Protein AF-A0A6A6NG63-F1 (afdb_monomer_lite)

Structure (mmCIF, N/CA/C/O backbone):
data_AF-A0A6A6NG63-F1
#
_entry.id   AF-A0A6A6NG63-F1
#
loop_
_atom_site.group_PDB
_atom_site.id
_atom_site.type_symbol
_atom_site.label_atom_id
_atom_site.label_alt_id
_atom_site.label_comp_id
_atom_site.label_asym_id
_atom_site.label_entity_id
_atom_site.label_seq_id
_atom_site.pdbx_PDB_ins_code
_atom_site.Cartn_x
_atom_site.Cartn_y
_atom_site.Cartn_z
_atom_site.occupancy
_atom_site.B_iso_or_equiv
_atom_site.auth_seq_id
_atom_site.auth_comp_id
_atom_site.auth_asym_id
_atom_site.auth_atom_id
_atom_site.pdbx_PDB_model_num
ATOM 1 N N . MET A 1 1 ? -22.224 81.911 9.149 1.00 37.66 1 MET A N 1
ATOM 2 C CA . MET A 1 1 ? -23.337 81.244 9.864 1.00 37.66 1 MET A CA 1
ATOM 3 C C . MET A 1 1 ? -22.707 80.217 10.793 1.00 37.66 1 MET A C 1
ATOM 5 O O . MET A 1 1 ? -22.269 79.194 10.303 1.00 37.66 1 MET A O 1
ATOM 9 N N . GLY A 1 2 ? -22.300 80.593 12.007 1.00 35.09 2 GLY A N 1
ATOM 10 C CA . GLY A 1 2 ? -23.132 80.570 13.225 1.00 35.09 2 GLY A CA 1
ATOM 11 C C . GLY A 1 2 ? -22.663 79.402 14.116 1.00 35.09 2 GLY A C 1
ATOM 12 O O . GLY A 1 2 ? -23.025 78.270 13.847 1.00 35.09 2 GLY A O 1
ATOM 13 N N . THR A 1 3 ? -21.602 79.577 14.909 1.00 36.66 3 THR A N 1
ATOM 14 C CA . THR A 1 3 ? -21.625 79.747 16.384 1.00 36.66 3 THR A CA 1
ATOM 15 C C . THR A 1 3 ? -22.200 78.552 17.157 1.00 36.66 3 THR A C 1
ATOM 17 O O . THR A 1 3 ? -23.414 78.412 17.197 1.00 36.66 3 THR A O 1
ATOM 20 N N . LEU A 1 4 ? -21.350 77.782 17.860 1.00 37.78 4 LEU A N 1
ATOM 21 C CA . LEU A 1 4 ? -21.615 77.313 19.236 1.00 37.78 4 LEU A CA 1
ATOM 22 C C . LEU A 1 4 ? -20.394 76.600 19.852 1.00 37.78 4 LEU A C 1
ATOM 24 O O . LEU A 1 4 ? -20.150 75.415 19.650 1.00 37.78 4 LEU A O 1
ATOM 28 N N . LEU A 1 5 ? -19.640 77.369 20.640 1.00 42.09 5 LEU A N 1
ATOM 29 C CA . LEU A 1 5 ? -18.792 76.876 21.722 1.00 42.09 5 LEU A CA 1
ATOM 30 C C . LEU A 1 5 ? -19.705 76.356 22.840 1.00 42.09 5 LEU A C 1
ATOM 32 O O . LEU A 1 5 ? -20.414 77.145 23.462 1.00 42.09 5 LEU A O 1
ATOM 36 N N . ALA A 1 6 ? -19.665 75.054 23.120 1.00 43.81 6 ALA A N 1
ATOM 37 C CA . ALA A 1 6 ? -20.302 74.462 24.291 1.00 43.81 6 ALA A CA 1
ATOM 38 C C . ALA A 1 6 ? -19.295 73.583 25.049 1.00 43.81 6 ALA A C 1
ATOM 40 O O . ALA A 1 6 ? -19.004 72.456 24.670 1.00 43.81 6 ALA A O 1
ATOM 41 N N . SER A 1 7 ? -18.743 74.176 26.111 1.00 38.84 7 SER A N 1
ATOM 42 C CA . SER A 1 7 ? -18.454 73.573 27.419 1.00 38.84 7 SER A CA 1
ATOM 43 C C . SER A 1 7 ? -18.057 72.083 27.448 1.00 38.84 7 SER A C 1
ATOM 45 O O . SER A 1 7 ? -18.899 71.198 27.592 1.00 38.84 7 SER A O 1
ATOM 47 N N . LEU A 1 8 ? -16.749 71.805 27.436 1.00 40.34 8 LEU A N 1
ATOM 48 C CA . LEU A 1 8 ? -16.202 70.531 27.915 1.00 40.34 8 LEU A CA 1
ATOM 49 C C . LEU A 1 8 ? -16.345 70.470 29.445 1.00 40.34 8 LEU A C 1
ATOM 51 O O . LEU A 1 8 ? -15.489 70.941 30.193 1.00 40.34 8 LEU A O 1
ATOM 55 N N . LYS A 1 9 ? -17.458 69.900 29.911 1.00 41.28 9 LYS A N 1
ATOM 56 C CA . LYS A 1 9 ? -17.646 69.471 31.299 1.00 41.28 9 LYS A CA 1
ATOM 57 C C . LYS A 1 9 ? -16.881 68.156 31.492 1.00 41.28 9 LYS A C 1
ATOM 59 O O . LYS A 1 9 ? -17.208 67.160 30.855 1.00 41.28 9 LYS A O 1
ATOM 64 N N . ALA A 1 10 ? -15.867 68.147 32.355 1.00 47.62 10 ALA A N 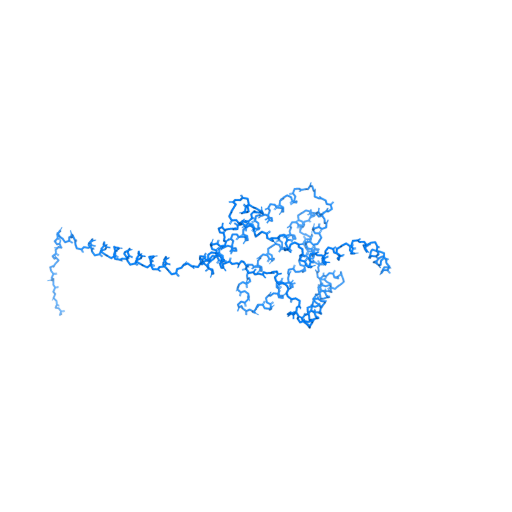1
ATOM 65 C CA . ALA A 1 10 ? -15.180 66.917 32.750 1.00 47.62 10 ALA A CA 1
ATOM 66 C C . ALA A 1 10 ? -16.180 65.907 33.362 1.00 47.62 10 ALA A C 1
ATOM 68 O O . ALA A 1 10 ? -17.038 66.323 34.151 1.00 47.62 10 ALA A O 1
ATOM 69 N N . PRO A 1 11 ? -16.103 64.603 33.029 1.00 43.81 11 PRO A N 1
ATOM 70 C CA . PRO A 1 11 ? -16.964 63.599 33.636 1.00 43.81 11 PRO A CA 1
ATOM 71 C C . PRO A 1 11 ? -16.573 63.339 35.100 1.00 43.81 11 PRO A C 1
ATOM 73 O O . PRO A 1 11 ? -15.405 63.325 35.480 1.00 43.81 11 PRO A O 1
ATOM 76 N N . ASN A 1 12 ? -17.609 63.166 35.916 1.00 44.34 12 ASN A N 1
ATOM 77 C CA . ASN A 1 12 ? -17.603 62.975 37.364 1.00 44.34 12 ASN A CA 1
ATOM 78 C C . ASN A 1 12 ? -16.875 61.665 37.772 1.00 44.34 12 ASN A C 1
ATOM 80 O O . ASN A 1 12 ? -17.230 60.613 37.237 1.00 44.34 12 ASN A O 1
ATOM 84 N N . PRO A 1 13 ? -15.919 61.663 38.725 1.00 45.12 13 PRO A N 1
ATOM 85 C CA . PRO A 1 13 ? -15.110 60.481 39.064 1.00 45.12 13 PRO A CA 1
ATOM 86 C C . PRO A 1 13 ? -15.827 59.373 39.872 1.00 45.12 13 PRO A C 1
ATOM 88 O O . PRO A 1 13 ? -15.163 58.492 40.407 1.00 45.12 13 PRO A O 1
ATOM 91 N N . TYR A 1 14 ? -17.164 59.356 39.936 1.00 47.69 14 TYR A N 1
ATOM 92 C CA . TYR A 1 14 ? -17.935 58.367 40.714 1.00 47.69 14 TYR A CA 1
ATOM 93 C C . TYR A 1 14 ? -18.846 57.445 39.875 1.00 47.69 14 TYR A C 1
ATOM 95 O O . TYR A 1 14 ? -19.722 56.779 40.419 1.00 47.69 14 TYR A O 1
ATOM 103 N N . ALA A 1 15 ? -18.648 57.354 38.556 1.00 45.09 15 ALA A N 1
ATOM 104 C CA . ALA A 1 15 ? -19.447 56.498 37.663 1.00 45.09 15 ALA A CA 1
ATOM 105 C C . ALA A 1 15 ? -18.865 55.077 37.461 1.00 45.09 15 ALA A C 1
ATOM 107 O O . ALA A 1 15 ? -18.815 54.573 36.342 1.00 45.09 15 ALA A O 1
ATOM 108 N N . LEU A 1 16 ? -18.421 54.423 38.536 1.00 51.09 16 LEU A N 1
ATOM 109 C CA . LEU A 1 16 ? -17.922 53.039 38.523 1.00 51.09 16 LEU A CA 1
ATOM 110 C C . LEU A 1 16 ? -18.580 52.245 39.662 1.00 51.09 16 LEU A C 1
ATOM 112 O O . LEU A 1 16 ? -18.018 52.142 40.749 1.00 51.09 16 LEU A O 1
ATOM 116 N N . PRO A 1 17 ? -19.819 51.758 39.451 1.00 44.91 17 PRO A N 1
ATOM 117 C CA . PRO A 1 17 ? -20.077 50.351 39.785 1.00 44.91 17 PRO A CA 1
ATOM 118 C C . PRO A 1 17 ? -21.058 49.602 38.853 1.00 44.91 17 PRO A C 1
ATOM 120 O O . PRO A 1 17 ? -21.373 48.449 39.123 1.00 44.91 17 PRO A O 1
ATOM 123 N N . HIS A 1 18 ? -21.535 50.180 37.744 1.00 42.66 18 HIS A N 1
ATOM 124 C CA . HIS A 1 18 ? -22.598 49.545 36.934 1.00 42.66 18 HIS A CA 1
ATOM 125 C C . HIS A 1 18 ? -22.137 48.653 35.765 1.00 42.66 18 HIS A C 1
ATOM 127 O O . HIS A 1 18 ? -22.966 47.975 35.167 1.00 42.66 18 HIS A O 1
ATOM 133 N N . LEU A 1 19 ? -20.838 48.601 35.451 1.00 41.72 19 LEU A N 1
ATOM 134 C CA . LEU A 1 19 ? -20.300 47.802 34.331 1.00 41.72 19 LEU A CA 1
ATOM 135 C C . LEU A 1 19 ? -19.719 46.436 34.740 1.00 41.72 19 LEU A C 1
ATOM 137 O O . LEU A 1 19 ? -19.439 45.616 33.874 1.00 41.72 19 LEU A O 1
ATOM 141 N N . LEU A 1 20 ? -19.563 46.174 36.042 1.00 41.94 20 LEU A N 1
ATOM 142 C CA . LEU A 1 20 ? -19.087 44.884 36.566 1.00 41.94 20 LEU A CA 1
ATOM 143 C C . LEU A 1 20 ? -20.237 43.911 36.880 1.00 41.94 20 LEU A C 1
ATOM 145 O O . LEU A 1 20 ? -20.050 42.705 36.765 1.00 41.94 20 LEU A O 1
ATOM 149 N N . GLY A 1 21 ? -21.430 44.422 37.210 1.00 42.44 21 GLY A N 1
ATOM 150 C CA . GLY A 1 21 ? -22.609 43.593 37.497 1.00 42.44 21 GLY A CA 1
ATOM 151 C C . GLY A 1 21 ? -23.179 42.896 36.258 1.00 42.44 21 GLY A C 1
ATOM 152 O O . GLY A 1 21 ? -23.400 41.693 36.282 1.00 42.44 21 GLY A O 1
ATOM 153 N N . SER A 1 22 ? -23.313 43.606 35.132 1.00 45.62 22 SER A N 1
ATOM 154 C CA . SER A 1 22 ? -23.875 43.027 33.899 1.00 45.62 22 SER A CA 1
ATOM 155 C C . SER A 1 22 ? -22.970 41.979 33.245 1.00 45.62 22 SER A C 1
ATOM 157 O O . SER A 1 22 ? -23.463 41.073 32.573 1.00 45.62 22 SER A O 1
ATOM 159 N N . PHE A 1 23 ? -21.653 42.072 33.451 1.00 43.69 23 PHE A N 1
ATOM 160 C CA . PHE A 1 23 ? -20.698 41.090 32.940 1.00 43.69 23 PHE A CA 1
ATOM 161 C C . PHE A 1 23 ? -20.695 39.815 33.792 1.00 43.69 23 PHE A C 1
ATOM 163 O O . PHE A 1 23 ? -20.646 38.717 33.245 1.00 43.69 23 PHE A O 1
ATOM 170 N N . LEU A 1 24 ? -20.814 39.949 35.118 1.00 43.66 24 LEU A N 1
ATOM 171 C CA . LEU A 1 24 ? -20.921 38.807 36.028 1.00 43.66 24 LEU A CA 1
ATOM 172 C C . LEU A 1 24 ? -22.266 38.085 35.878 1.00 43.66 24 LEU A C 1
ATOM 174 O O . LEU A 1 24 ? -22.270 36.860 35.817 1.00 43.66 24 LEU A O 1
ATOM 178 N N . ASP A 1 25 ? -23.372 38.809 35.697 1.00 45.25 25 ASP A N 1
ATOM 179 C CA . ASP A 1 25 ? -24.684 38.194 35.451 1.00 45.25 25 ASP A CA 1
ATOM 180 C C . ASP A 1 25 ? -24.729 37.458 34.101 1.00 45.25 25 ASP A C 1
ATOM 182 O O . ASP A 1 25 ? -25.271 36.360 34.016 1.00 45.25 25 ASP A O 1
ATOM 186 N N . SER A 1 26 ? -24.090 37.996 33.055 1.00 47.12 26 SER A N 1
ATOM 187 C CA . SER A 1 26 ? -24.016 37.325 31.745 1.00 47.12 26 SER A CA 1
ATOM 188 C C . SER A 1 26 ? -23.160 36.054 31.783 1.00 47.12 26 SER A C 1
ATOM 190 O O . SER A 1 26 ? -23.484 35.070 31.123 1.00 47.12 26 SER A O 1
ATOM 192 N N . VAL A 1 27 ? -22.074 36.054 32.565 1.00 49.94 27 VAL A N 1
ATOM 193 C CA . VAL A 1 27 ? -21.208 34.877 32.743 1.00 49.94 27 VAL A CA 1
ATOM 194 C C . VAL A 1 27 ? -21.903 33.809 33.592 1.00 49.94 27 VAL A C 1
ATOM 196 O O . VAL A 1 27 ? -21.870 32.641 33.221 1.00 49.94 27 VAL A O 1
ATOM 199 N N . ILE A 1 28 ? -22.592 34.198 34.671 1.00 47.53 28 ILE A N 1
ATOM 200 C CA . ILE A 1 28 ? -23.318 33.269 35.552 1.00 47.53 28 ILE A CA 1
ATOM 201 C C . ILE A 1 28 ? -24.532 32.653 34.839 1.00 47.53 28 ILE A C 1
ATOM 203 O O . ILE A 1 28 ? -24.778 31.459 34.993 1.00 47.53 28 ILE A O 1
ATOM 207 N N . VAL A 1 29 ? -25.266 33.425 34.026 1.00 49.16 29 VAL A N 1
ATOM 208 C CA . VAL A 1 29 ? -26.386 32.901 33.221 1.00 49.16 29 VAL A CA 1
ATOM 209 C C . VAL A 1 29 ? -25.885 31.939 32.139 1.00 49.16 29 VAL A C 1
ATOM 211 O O . VAL A 1 29 ? -26.456 30.861 31.995 1.00 49.16 29 VAL A O 1
ATOM 214 N N . CYS A 1 30 ? -24.772 32.251 31.461 1.00 46.62 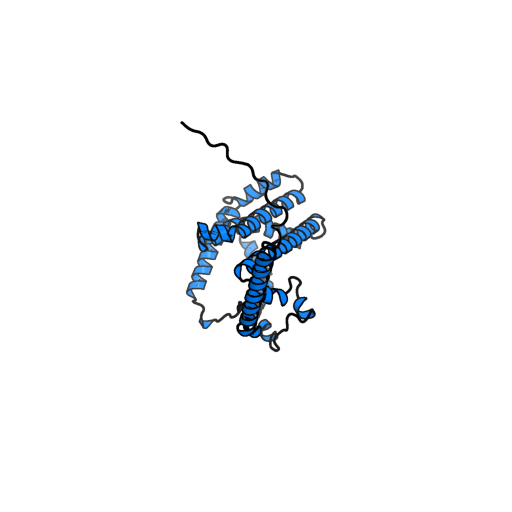30 CYS A N 1
ATOM 215 C CA . CYS A 1 30 ? -24.130 31.318 30.524 1.00 46.62 30 CYS A CA 1
ATOM 216 C C . CYS A 1 30 ? -23.689 30.008 31.199 1.00 46.62 30 CYS A C 1
ATOM 218 O O . CYS A 1 30 ? -23.889 28.939 30.626 1.00 46.62 30 CYS A O 1
ATOM 220 N N . ASP A 1 31 ? -23.108 30.065 32.402 1.00 43.16 31 ASP A N 1
ATOM 221 C CA . ASP A 1 31 ? -22.667 28.865 33.131 1.00 43.16 31 ASP A CA 1
ATOM 222 C C . ASP A 1 31 ? -23.849 28.021 33.639 1.00 43.16 31 ASP A C 1
ATOM 224 O O . ASP A 1 31 ? -23.803 26.790 33.593 1.00 43.16 31 ASP A O 1
ATOM 228 N N . LEU A 1 32 ? -24.940 28.658 34.078 1.00 49.50 32 LEU A N 1
ATOM 229 C CA . LEU A 1 32 ? -26.156 27.963 34.511 1.00 49.50 32 LEU A CA 1
ATOM 230 C C . LEU A 1 32 ? -26.874 27.280 33.340 1.00 49.50 32 LEU A C 1
ATOM 232 O O . LEU A 1 32 ? -27.267 26.119 33.471 1.00 49.50 32 LEU A O 1
ATOM 236 N N . GLU A 1 33 ? -26.981 27.944 32.188 1.00 51.03 33 GLU A N 1
ATOM 237 C CA . GLU A 1 33 ? -27.592 27.385 30.975 1.00 51.03 33 GLU A CA 1
ATOM 238 C C . GLU A 1 33 ? -26.725 26.257 30.381 1.00 51.03 33 GLU A C 1
ATOM 240 O O . GLU A 1 33 ? -27.244 25.204 30.008 1.00 51.03 33 GLU A O 1
ATOM 245 N N . MET A 1 34 ? -25.392 26.391 30.433 1.00 47.00 34 MET A N 1
ATOM 246 C CA . MET A 1 34 ? -24.440 25.322 30.098 1.00 47.00 34 MET A CA 1
ATOM 247 C C . MET A 1 34 ? -24.550 24.126 31.060 1.00 47.00 34 MET A C 1
ATOM 249 O O . MET A 1 34 ? -24.463 22.980 30.621 1.00 47.00 34 MET A O 1
ATOM 253 N N . SER A 1 35 ? -24.769 24.357 32.361 1.00 47.25 35 SER A N 1
ATOM 254 C CA . SER A 1 35 ? -24.946 23.281 33.349 1.00 47.25 35 SER A CA 1
ATOM 255 C C . SER A 1 35 ? -26.266 22.519 33.169 1.00 47.25 35 SER A C 1
ATOM 257 O O . SER A 1 35 ? -26.279 21.293 33.278 1.00 47.25 35 SER A O 1
ATOM 259 N N . SER A 1 36 ? -27.348 23.220 32.807 1.00 47.12 36 SER A N 1
ATOM 260 C CA . SER A 1 36 ? -28.653 22.622 32.496 1.00 47.12 36 SER A CA 1
ATOM 261 C C . SER A 1 36 ? -28.588 21.793 31.214 1.00 47.12 36 SER A C 1
ATOM 263 O O . SER A 1 36 ? -29.030 20.649 31.202 1.00 4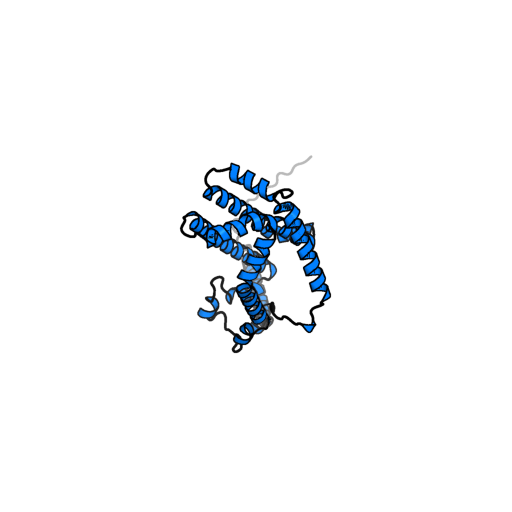7.12 36 SER A O 1
ATOM 265 N N . LEU A 1 37 ? -27.947 22.315 30.161 1.00 49.09 37 LEU A N 1
ATOM 266 C CA . LEU A 1 37 ? -27.738 21.579 28.909 1.00 49.09 37 LEU A CA 1
ATOM 267 C C . LEU A 1 37 ? -26.835 20.351 29.094 1.00 49.09 37 LEU A C 1
ATOM 269 O O . LEU A 1 37 ? -27.011 19.346 28.409 1.00 49.09 37 LEU A O 1
ATOM 273 N N . ARG A 1 38 ? -25.892 20.404 30.040 1.00 46.38 38 ARG A N 1
ATOM 274 C CA . ARG A 1 38 ? -25.026 19.273 30.399 1.00 46.38 38 ARG A CA 1
ATOM 275 C C . ARG A 1 38 ? -25.773 18.207 31.212 1.00 46.38 38 ARG A C 1
ATOM 277 O O . ARG A 1 38 ? -25.563 17.025 30.977 1.00 46.38 38 ARG A O 1
ATOM 284 N N . SER A 1 39 ? -26.697 18.617 32.084 1.00 40.31 39 SER A N 1
ATOM 285 C CA . SER A 1 39 ? -27.599 17.717 32.823 1.00 40.31 39 SER A CA 1
ATOM 286 C C . SER A 1 39 ? -28.602 17.002 31.903 1.00 40.31 39 SER A C 1
ATOM 288 O O . SER A 1 39 ? -28.891 15.818 32.091 1.00 40.31 39 SER A O 1
ATOM 290 N N . ASP A 1 40 ? -29.107 17.691 30.878 1.00 43.84 40 ASP A N 1
ATOM 291 C CA . ASP A 1 40 ? -30.036 17.104 29.904 1.00 43.84 40 ASP A CA 1
ATOM 292 C C . ASP A 1 40 ? -29.313 16.218 28.870 1.00 43.84 40 ASP A C 1
ATOM 294 O O . ASP A 1 40 ? -29.868 15.214 28.411 1.00 43.84 40 ASP A O 1
ATOM 298 N N . ALA A 1 41 ? -28.047 16.522 28.555 1.00 44.03 41 ALA A N 1
ATOM 299 C CA . ALA A 1 41 ? -27.187 15.667 27.735 1.00 44.03 41 ALA A CA 1
ATOM 300 C C . ALA A 1 41 ? -26.777 14.371 28.457 1.00 44.03 41 ALA A C 1
ATOM 302 O O . ALA A 1 41 ? -26.764 13.311 27.828 1.00 44.03 41 ALA A O 1
ATOM 303 N N . ASP A 1 42 ? -26.524 14.416 29.769 1.00 42.75 42 ASP A N 1
ATOM 304 C CA . ASP A 1 42 ? -26.213 13.220 30.569 1.00 42.75 42 ASP A CA 1
ATOM 305 C C . ASP A 1 42 ? -27.433 12.291 30.738 1.00 42.75 42 ASP A C 1
ATOM 307 O O . ASP A 1 42 ? -27.278 11.082 30.912 1.00 42.75 42 ASP A O 1
ATOM 311 N N . THR A 1 43 ? -28.659 12.818 30.623 1.00 40.72 43 THR A N 1
ATOM 312 C CA . THR A 1 43 ? -29.889 12.025 30.818 1.00 40.72 43 THR A CA 1
ATOM 313 C C . THR A 1 43 ? -30.384 11.341 29.530 1.00 40.72 43 THR A C 1
ATOM 315 O O . THR A 1 43 ? -31.090 10.338 29.609 1.00 40.72 43 THR A O 1
ATOM 318 N N . ASN A 1 44 ? -29.971 11.806 28.343 1.00 39.84 44 ASN A N 1
ATOM 319 C CA . ASN A 1 44 ? -30.406 11.249 27.048 1.00 39.84 44 ASN A CA 1
ATOM 320 C C . ASN A 1 44 ? -29.284 10.669 26.166 1.00 39.84 44 ASN A C 1
ATOM 322 O O . ASN A 1 44 ? -29.551 10.266 25.034 1.00 39.84 44 ASN A O 1
ATOM 326 N N . SER A 1 45 ? -28.046 10.579 26.661 1.00 41.50 45 SER A N 1
ATOM 327 C CA . SER A 1 45 ? -26.913 10.003 25.918 1.00 41.50 45 SER A CA 1
ATOM 328 C C . SER A 1 45 ? -26.335 8.740 26.559 1.00 41.50 45 SER A C 1
ATOM 330 O O . SER A 1 45 ? -25.145 8.454 26.444 1.00 41.50 45 SER A O 1
ATOM 332 N N . SER A 1 46 ? -27.195 7.883 27.116 1.00 39.12 46 SER A N 1
ATOM 333 C CA . SER A 1 46 ? -26.877 6.456 27.234 1.00 39.12 46 SER A CA 1
ATOM 334 C C . SER A 1 46 ? -26.856 5.805 25.841 1.00 39.12 46 SER A C 1
ATOM 336 O O . SER A 1 46 ? -27.589 4.864 25.540 1.00 39.12 46 SER A O 1
ATOM 338 N N . VAL A 1 47 ? -25.977 6.303 24.963 1.00 45.31 47 VAL A N 1
ATOM 339 C CA . VAL A 1 47 ? -25.424 5.513 23.872 1.00 45.31 47 VAL A CA 1
ATOM 340 C C . VAL A 1 47 ? -24.706 4.379 24.578 1.00 45.31 47 VAL A C 1
ATOM 342 O O . VAL A 1 47 ? -23.606 4.542 25.099 1.00 45.31 47 VAL A O 1
ATOM 345 N N . SER A 1 48 ? -25.398 3.253 24.699 1.00 40.19 48 SER A N 1
ATOM 346 C CA . SER A 1 48 ? -24.868 2.037 25.280 1.00 40.19 48 SER A CA 1
ATOM 347 C C . SER A 1 48 ? -23.503 1.776 24.650 1.00 40.19 48 SER A C 1
ATOM 349 O O . SER A 1 48 ? -23.397 1.586 23.437 1.00 40.19 48 SER A O 1
ATOM 351 N N . GLU A 1 49 ? -22.445 1.787 25.468 1.00 48.28 49 GLU A N 1
ATOM 352 C CA . GLU A 1 49 ? -21.086 1.456 25.018 1.00 48.28 49 GLU A CA 1
ATOM 353 C C . GLU A 1 49 ? -21.024 0.058 24.368 1.00 48.28 49 GLU A C 1
ATOM 355 O O . GLU A 1 49 ? -20.119 -0.228 23.585 1.00 48.28 49 GLU A O 1
ATOM 360 N N . GLU A 1 50 ? -22.033 -0.784 24.621 1.00 47.50 50 GLU A N 1
ATOM 361 C CA . GLU A 1 50 ? -22.289 -2.051 23.931 1.00 47.50 50 GLU A CA 1
ATOM 362 C C . GLU A 1 50 ? -22.656 -1.919 22.442 1.00 47.50 50 GLU A C 1
ATOM 364 O O . GLU A 1 50 ? -22.420 -2.863 21.694 1.00 47.50 50 GLU A O 1
ATOM 369 N N . SER A 1 51 ? -23.209 -0.793 21.973 1.00 42.78 51 SER A N 1
ATOM 370 C CA . SER A 1 51 ? -23.698 -0.667 20.585 1.00 42.78 51 SER A CA 1
ATOM 371 C C . SER A 1 51 ? -22.642 -0.188 19.589 1.00 42.78 51 SER A C 1
ATOM 373 O O . SER A 1 51 ? -22.805 -0.353 18.380 1.00 42.78 51 SER A O 1
ATOM 375 N N . LEU A 1 52 ? -21.517 0.344 20.074 1.00 49.41 52 LEU A N 1
ATOM 376 C CA . LEU A 1 52 ? -20.374 0.674 19.227 1.00 49.41 52 LEU A CA 1
ATOM 377 C C . LEU A 1 52 ? -19.576 -0.602 18.945 1.00 49.41 52 LEU A C 1
ATOM 379 O O . LEU A 1 52 ? -18.404 -0.702 19.299 1.00 49.41 52 LEU A O 1
ATOM 383 N N . VAL A 1 53 ? -20.205 -1.610 18.350 1.00 52.31 53 VAL A N 1
ATOM 384 C CA . VAL A 1 53 ? -19.507 -2.773 17.797 1.00 52.31 53 VAL A CA 1
ATOM 385 C C . VAL A 1 53 ? -18.752 -2.283 16.563 1.00 52.31 53 VAL A C 1
ATOM 387 O O . VAL A 1 53 ? -19.310 -1.571 15.729 1.00 52.31 53 VAL A O 1
ATOM 390 N N . GLY A 1 54 ? -17.450 -2.573 16.493 1.00 49.41 54 GLY A N 1
ATOM 391 C CA . GLY A 1 54 ? -16.648 -2.233 15.319 1.00 49.41 54 GLY A CA 1
ATOM 392 C C . GLY A 1 54 ? -17.307 -2.818 14.077 1.00 49.41 54 GLY A C 1
ATOM 393 O O . GLY A 1 54 ? -17.747 -3.963 14.118 1.00 49.41 54 GLY A O 1
ATOM 394 N N . GLU A 1 55 ? -17.414 -2.012 13.022 1.00 44.41 55 GLU A N 1
ATOM 395 C CA . GLU A 1 55 ? -17.999 -2.401 11.740 1.00 44.41 55 GLU A CA 1
ATOM 396 C C . GLU A 1 55 ? -17.523 -3.812 11.381 1.00 44.41 55 GLU A C 1
ATOM 398 O O . GLU A 1 55 ? -16.312 -4.051 11.329 1.00 44.41 55 GLU A O 1
ATOM 403 N N . ASP A 1 56 ? -18.476 -4.738 11.243 1.00 48.97 56 ASP A N 1
ATOM 404 C CA . ASP A 1 56 ? -18.301 -6.193 11.161 1.00 48.97 56 ASP A CA 1
ATOM 405 C C . ASP A 1 56 ? -17.596 -6.566 9.840 1.00 48.97 56 ASP A C 1
ATOM 407 O O . ASP A 1 56 ? -18.146 -7.166 8.918 1.00 48.97 56 ASP A O 1
ATOM 411 N N . SER A 1 57 ? -16.347 -6.121 9.702 1.00 46.59 57 SER A N 1
ATOM 412 C CA . SER A 1 57 ? -15.597 -5.995 8.445 1.00 46.59 57 SER A CA 1
ATOM 413 C C . SER A 1 57 ? -15.173 -7.350 7.872 1.00 46.59 57 SER A C 1
ATOM 415 O O . SER A 1 57 ? -14.502 -7.422 6.845 1.00 46.59 57 SER A O 1
ATOM 417 N N . ALA A 1 58 ? -15.561 -8.438 8.535 1.00 48.59 58 ALA A N 1
ATOM 418 C CA . ALA A 1 58 ? -15.223 -9.806 8.183 1.00 48.59 58 ALA A CA 1
ATOM 419 C C . ALA A 1 58 ? -16.445 -10.746 8.141 1.00 48.59 58 ALA A C 1
ATOM 421 O O . ALA A 1 58 ? -16.269 -11.963 8.015 1.00 48.59 58 ALA A O 1
ATOM 422 N N . ALA A 1 59 ? -17.674 -10.216 8.192 1.00 49.53 59 ALA A N 1
ATOM 423 C CA . ALA A 1 59 ? -18.886 -10.991 7.933 1.00 49.53 59 ALA A CA 1
ATOM 424 C C . ALA A 1 59 ? -18.994 -11.323 6.429 1.00 49.53 59 ALA A C 1
ATOM 426 O O . ALA A 1 59 ? -19.594 -10.603 5.631 1.00 49.53 59 ALA A O 1
ATOM 427 N N . PHE A 1 60 ? -18.360 -12.422 6.014 1.00 53.31 60 PHE A N 1
ATOM 428 C CA . PHE A 1 60 ? -18.382 -12.891 4.629 1.00 53.31 60 PHE A CA 1
ATOM 429 C C . PHE A 1 60 ? -19.562 -13.842 4.388 1.00 53.31 60 PHE A C 1
ATOM 431 O O . PHE A 1 60 ? -19.467 -15.053 4.588 1.00 53.31 60 PHE A O 1
ATOM 438 N N . GLU A 1 61 ? -20.693 -13.297 3.944 1.00 65.88 61 GLU A N 1
ATOM 439 C CA . GLU A 1 61 ? -21.871 -14.091 3.590 1.00 65.88 61 GLU A CA 1
ATOM 440 C C . GLU A 1 61 ? -21.811 -14.572 2.133 1.00 65.88 61 GLU A C 1
ATOM 442 O O . GLU A 1 61 ? -22.123 -13.829 1.199 1.00 65.88 61 GLU A O 1
ATOM 447 N N . LEU A 1 62 ? -21.457 -15.846 1.939 1.00 63.34 62 LEU A N 1
ATOM 448 C CA . LEU A 1 62 ? -21.361 -16.491 0.620 1.00 63.34 62 LEU A CA 1
ATOM 449 C C . LEU A 1 62 ? -22.635 -16.323 -0.230 1.00 63.34 62 LEU A C 1
ATOM 451 O O . LEU A 1 62 ? -22.543 -16.091 -1.431 1.00 63.34 62 LEU A O 1
ATOM 455 N N . GLY A 1 63 ? -23.819 -16.375 0.389 1.00 70.31 63 GLY A N 1
ATOM 456 C CA . GLY A 1 63 ? -25.109 -16.267 -0.307 1.00 70.31 63 GLY A CA 1
ATOM 457 C C . GLY A 1 63 ? -25.425 -14.880 -0.880 1.00 70.31 63 GLY A C 1
ATOM 458 O O . GLY A 1 63 ? -26.268 -14.766 -1.766 1.00 70.31 63 GLY A O 1
ATOM 459 N N . LYS A 1 64 ? -24.743 -13.823 -0.417 1.00 68.00 64 LYS A N 1
ATOM 460 C CA . LYS A 1 64 ? -24.918 -12.448 -0.919 1.00 68.00 64 LYS A CA 1
ATOM 461 C C . LYS A 1 64 ? -23.950 -12.103 -2.061 1.00 68.00 64 LYS A C 1
ATOM 463 O O . LYS A 1 64 ? -24.086 -11.048 -2.684 1.00 68.00 64 LYS A O 1
ATOM 468 N N . GLN A 1 65 ? -22.979 -12.970 -2.359 1.00 59.28 65 GLN A N 1
ATOM 469 C CA . GLN A 1 65 ? -21.950 -12.721 -3.371 1.00 59.28 65 GLN A CA 1
ATOM 470 C C . GLN A 1 65 ? -22.473 -13.023 -4.783 1.00 59.28 65 GLN A C 1
ATOM 472 O O . GLN A 1 65 ? -22.831 -14.151 -5.112 1.00 59.28 65 GLN A O 1
ATOM 477 N N . LYS A 1 66 ? -22.485 -12.016 -5.665 1.00 77.50 66 LYS A N 1
ATOM 478 C CA . LYS A 1 66 ? -22.827 -12.206 -7.084 1.00 77.50 66 LYS A CA 1
ATOM 479 C C . LYS A 1 66 ? -21.602 -12.719 -7.845 1.00 77.50 66 LYS A C 1
ATOM 481 O O . LYS A 1 66 ? -20.615 -11.997 -7.963 1.00 77.50 66 LYS A O 1
ATOM 486 N N . MET A 1 67 ? -21.689 -13.914 -8.434 1.00 74.44 67 MET A N 1
ATOM 487 C CA . MET A 1 67 ? -20.620 -14.512 -9.263 1.00 74.44 67 MET A CA 1
ATOM 488 C C . MET A 1 67 ? -20.133 -13.588 -10.391 1.00 74.44 67 MET A C 1
ATOM 490 O O . MET A 1 67 ? -18.959 -13.589 -10.748 1.00 74.44 67 MET A O 1
ATOM 494 N N . LEU A 1 68 ? -21.022 -12.743 -10.913 1.00 79.38 68 LEU A N 1
ATOM 495 C CA . LEU A 1 68 ? -20.701 -11.790 -11.971 1.00 79.38 68 LEU A CA 1
ATOM 496 C C . LEU A 1 68 ? -19.696 -10.709 -11.520 1.00 79.38 68 LEU A C 1
ATOM 498 O O . LEU A 1 68 ? -18.847 -10.304 -12.308 1.00 79.38 68 LEU A O 1
ATOM 502 N N . SER A 1 69 ? -19.734 -10.283 -10.250 1.00 69.94 69 SER A N 1
ATOM 503 C CA . SER A 1 69 ? -18.781 -9.301 -9.706 1.00 69.94 69 SER A CA 1
ATOM 504 C C . SER A 1 69 ? -17.353 -9.843 -9.669 1.00 69.94 69 SER A C 1
ATOM 506 O O . SER A 1 69 ? -16.410 -9.097 -9.916 1.00 69.94 69 SER A O 1
ATOM 508 N N . TRP A 1 70 ? -17.197 -11.144 -9.415 1.00 70.00 70 TRP A N 1
ATOM 509 C CA . TRP A 1 70 ? -15.900 -11.819 -9.426 1.00 70.00 70 TRP A CA 1
ATOM 510 C C . TRP A 1 70 ? -15.319 -11.903 -10.836 1.00 70.00 70 TRP A C 1
ATOM 512 O O . TRP A 1 70 ? -14.142 -11.619 -11.023 1.00 70.00 70 TRP A O 1
ATOM 522 N N . ILE A 1 71 ? -16.154 -12.189 -11.841 1.00 80.31 71 ILE A N 1
ATOM 523 C CA . ILE A 1 71 ? -15.733 -12.184 -13.250 1.00 80.31 71 ILE A CA 1
ATOM 524 C C . ILE A 1 71 ? -15.291 -10.780 -13.674 1.00 80.31 71 ILE A C 1
ATOM 526 O O . ILE A 1 71 ? -14.207 -10.628 -14.232 1.00 80.31 71 ILE A O 1
ATOM 530 N N . TYR A 1 72 ? -16.083 -9.744 -13.367 1.00 70.50 72 TYR A N 1
ATOM 531 C CA . TYR A 1 72 ? -15.691 -8.360 -13.652 1.00 70.50 72 TYR A CA 1
ATOM 532 C C . TYR A 1 72 ? -14.377 -7.987 -12.967 1.00 70.50 72 TYR A C 1
ATOM 534 O O . TYR A 1 72 ? -13.501 -7.416 -13.611 1.00 70.50 72 TYR A O 1
ATOM 542 N N . PHE A 1 73 ? -14.215 -8.337 -11.689 1.00 69.69 73 PHE A N 1
ATOM 543 C CA . PHE A 1 73 ? -12.978 -8.094 -10.957 1.00 69.69 73 PHE A CA 1
ATOM 544 C C . PHE A 1 73 ? -11.780 -8.787 -11.617 1.00 69.69 73 PHE A C 1
ATOM 546 O O . PHE A 1 73 ? -10.780 -8.126 -11.877 1.00 69.69 73 PHE A O 1
ATOM 553 N N . SER A 1 74 ? -11.884 -10.078 -11.946 1.00 70.69 74 SER A N 1
ATOM 554 C CA . SER A 1 74 ? -10.796 -10.841 -12.570 1.00 70.69 74 SER A CA 1
ATOM 555 C C . SER A 1 74 ? -10.420 -10.313 -13.952 1.00 70.69 74 SER A C 1
ATOM 557 O O . SER A 1 74 ? -9.234 -10.208 -14.255 1.00 70.69 74 SER A O 1
ATOM 559 N N . VAL A 1 75 ? -11.403 -9.946 -14.780 1.00 81.00 75 VAL A N 1
ATOM 560 C CA . VAL A 1 75 ? -11.147 -9.379 -16.112 1.00 81.00 75 VAL A CA 1
ATOM 561 C C . VAL A 1 75 ? -10.484 -8.009 -15.996 1.00 81.00 75 VAL A C 1
ATOM 563 O O . VAL A 1 75 ? -9.465 -7.773 -16.638 1.00 81.00 75 VAL A O 1
ATOM 566 N N . ILE A 1 76 ? -11.015 -7.119 -15.152 1.00 75.44 76 ILE A N 1
ATOM 567 C CA . ILE A 1 76 ? -10.436 -5.784 -14.944 1.00 75.44 76 ILE A CA 1
ATOM 568 C C . ILE A 1 76 ? -9.019 -5.904 -14.384 1.00 75.44 76 ILE A C 1
ATOM 570 O O . ILE A 1 76 ? -8.112 -5.249 -14.888 1.00 75.44 76 ILE A O 1
ATOM 574 N N . LEU A 1 77 ? -8.810 -6.764 -13.385 1.00 72.44 77 LEU A N 1
ATOM 575 C CA . LEU A 1 77 ? -7.491 -7.017 -12.814 1.00 72.44 77 LEU A CA 1
ATOM 576 C C . LEU A 1 77 ? -6.521 -7.539 -13.880 1.00 72.44 77 LEU A C 1
ATOM 578 O O . LEU A 1 77 ? -5.421 -7.013 -13.993 1.00 72.44 77 LEU A O 1
ATOM 582 N N . GLY A 1 78 ? -6.934 -8.513 -14.695 1.00 74.88 78 GLY A N 1
ATOM 583 C CA . GLY A 1 78 ? -6.113 -9.049 -15.782 1.00 74.88 78 GLY A CA 1
ATOM 584 C C . GLY A 1 78 ? -5.717 -7.985 -16.807 1.00 74.88 78 GLY A C 1
ATOM 585 O O . GLY A 1 78 ? -4.550 -7.901 -17.179 1.00 74.88 78 GLY A O 1
ATOM 586 N N . VAL A 1 79 ? -6.654 -7.121 -17.208 1.00 85.81 79 VAL A N 1
ATOM 587 C CA . VAL A 1 79 ? -6.373 -6.000 -18.122 1.00 85.81 79 VAL A CA 1
ATOM 588 C C . VAL A 1 79 ? -5.398 -5.007 -17.494 1.00 85.81 79 VAL A C 1
ATOM 590 O O . VAL A 1 79 ? -4.438 -4.605 -18.143 1.00 85.81 79 VAL A O 1
ATOM 593 N N . VAL A 1 80 ? -5.611 -4.623 -16.233 1.00 77.12 80 VAL A N 1
ATOM 594 C CA . VAL A 1 80 ? -4.723 -3.687 -15.525 1.00 77.12 80 VAL A CA 1
ATOM 595 C C . VAL A 1 80 ? -3.312 -4.261 -15.397 1.00 77.12 80 VAL A C 1
ATOM 597 O O . VAL A 1 80 ? -2.347 -3.542 -15.643 1.00 77.12 80 VAL A O 1
ATOM 600 N N . LEU A 1 81 ? -3.182 -5.547 -15.062 1.00 77.00 81 LEU A N 1
ATOM 601 C CA . LEU A 1 81 ? -1.886 -6.220 -14.971 1.00 77.00 81 LEU A CA 1
ATOM 602 C C . LEU A 1 81 ? -1.195 -6.326 -16.334 1.00 77.00 81 LEU A C 1
ATOM 604 O O . LEU A 1 81 ? 0.002 -6.087 -16.410 1.00 77.00 81 LEU A O 1
ATOM 608 N N . TYR A 1 82 ? -1.936 -6.610 -17.406 1.00 83.06 82 TYR A N 1
ATOM 609 C CA . TYR A 1 82 ? -1.384 -6.632 -18.763 1.00 83.06 82 TYR A CA 1
ATOM 610 C C . TYR A 1 82 ? -0.891 -5.250 -19.216 1.00 83.06 82 TYR A C 1
ATOM 612 O O . TYR A 1 82 ? 0.191 -5.126 -19.780 1.00 83.06 82 TYR A O 1
ATOM 620 N N . VAL A 1 83 ? -1.650 -4.187 -18.930 1.00 85.75 83 VAL A N 1
ATOM 621 C CA . VAL A 1 83 ? -1.214 -2.812 -19.221 1.00 85.75 83 VAL A CA 1
ATOM 622 C C . VAL A 1 83 ? 0.034 -2.459 -18.416 1.00 85.75 83 VAL A C 1
ATOM 624 O O . VAL A 1 83 ? 0.952 -1.856 -18.963 1.00 85.75 83 VAL A O 1
ATOM 627 N N . LEU A 1 84 ? 0.086 -2.838 -17.137 1.00 78.44 84 LEU A N 1
ATOM 628 C CA . LEU A 1 84 ? 1.261 -2.626 -16.294 1.00 78.44 84 LEU A CA 1
ATOM 629 C C . LEU A 1 84 ? 2.490 -3.362 -16.843 1.00 78.44 84 LEU A C 1
ATOM 631 O O . LEU A 1 84 ? 3.582 -2.796 -16.853 1.00 78.44 84 LEU A O 1
ATOM 635 N N . ASP A 1 85 ? 2.302 -4.588 -17.322 1.00 79.88 85 ASP A N 1
ATOM 636 C CA . ASP A 1 85 ? 3.354 -5.384 -17.942 1.00 79.88 85 ASP A CA 1
ATOM 637 C C . ASP A 1 85 ? 3.932 -4.668 -19.172 1.00 79.88 85 ASP A C 1
ATOM 639 O O . ASP A 1 85 ? 5.092 -4.266 -19.165 1.00 79.88 85 ASP A O 1
ATOM 643 N N . VAL A 1 86 ? 3.094 -4.359 -20.164 1.00 83.25 86 VAL A N 1
ATOM 644 C CA . VAL A 1 86 ? 3.531 -3.747 -21.432 1.00 83.25 86 VAL A CA 1
ATOM 645 C C . VAL A 1 86 ? 4.061 -2.320 -21.257 1.00 83.25 86 VAL A C 1
ATOM 647 O O . VAL A 1 86 ? 5.048 -1.939 -21.888 1.00 83.25 86 VAL A O 1
ATOM 650 N N . ALA A 1 87 ? 3.400 -1.501 -20.435 1.00 85.31 87 ALA A N 1
ATOM 651 C CA . ALA A 1 87 ? 3.725 -0.080 -20.309 1.00 85.31 87 ALA A CA 1
ATOM 652 C C . ALA A 1 87 ? 4.846 0.203 -19.299 1.00 85.31 87 ALA A C 1
ATOM 654 O O . ALA A 1 87 ? 5.432 1.287 -19.333 1.00 85.31 87 ALA A O 1
ATOM 655 N N . TRP A 1 88 ? 5.152 -0.727 -18.389 1.00 84.00 88 TRP A N 1
ATOM 656 C CA . TRP A 1 88 ? 6.112 -0.472 -17.315 1.00 84.00 88 TRP A CA 1
ATOM 657 C C . TRP A 1 88 ? 7.165 -1.561 -17.127 1.00 84.00 88 TRP A C 1
ATOM 659 O O . TRP A 1 88 ? 8.332 -1.210 -16.959 1.00 84.00 88 TRP A O 1
ATOM 669 N N . ILE A 1 89 ? 6.785 -2.842 -17.142 1.00 77.38 89 ILE A N 1
ATOM 670 C CA . ILE A 1 89 ? 7.693 -3.959 -16.821 1.00 77.38 89 ILE A CA 1
ATOM 671 C C . ILE A 1 89 ? 8.508 -4.402 -18.043 1.00 77.38 89 ILE A C 1
ATOM 673 O O . ILE A 1 89 ? 9.698 -4.686 -17.904 1.00 77.38 89 ILE A O 1
ATOM 677 N N . ASP A 1 90 ? 7.894 -4.455 -19.225 1.00 78.44 90 ASP A N 1
ATOM 678 C CA . ASP A 1 90 ? 8.534 -4.911 -20.458 1.00 78.44 90 ASP A CA 1
ATOM 679 C C . ASP A 1 90 ? 9.769 -4.052 -20.785 1.00 78.44 90 ASP A C 1
ATOM 681 O O . ASP A 1 90 ? 9.707 -2.826 -20.841 1.00 78.44 90 ASP A O 1
ATOM 685 N N . ASN A 1 91 ? 10.917 -4.690 -21.016 1.00 75.81 91 ASN A N 1
ATOM 686 C CA . ASN A 1 91 ? 12.179 -3.986 -21.268 1.00 75.81 91 ASN A CA 1
ATOM 687 C C . ASN A 1 91 ? 12.265 -3.326 -22.655 1.00 75.81 91 ASN A C 1
ATOM 689 O O . ASN A 1 91 ? 13.163 -2.513 -22.885 1.00 75.81 91 ASN A O 1
ATOM 693 N N . SER A 1 92 ? 11.398 -3.716 -23.587 1.00 75.38 92 SER A N 1
ATOM 694 C CA . SER A 1 92 ? 11.348 -3.220 -24.962 1.00 75.38 92 SER A CA 1
ATOM 695 C C . SER A 1 92 ? 10.332 -2.091 -25.145 1.00 75.38 92 SER A C 1
ATOM 697 O O . SER A 1 92 ? 10.623 -1.136 -25.865 1.00 75.38 92 SER A O 1
ATOM 699 N N . THR A 1 93 ? 9.175 -2.162 -24.476 1.00 76.00 93 THR A N 1
ATOM 700 C CA . THR A 1 93 ? 8.095 -1.163 -24.595 1.00 76.00 93 THR A CA 1
ATOM 701 C C . THR A 1 93 ? 7.843 -0.350 -23.328 1.00 76.00 93 THR A C 1
ATOM 703 O O . THR A 1 93 ? 7.231 0.715 -23.405 1.00 76.00 93 THR A O 1
ATOM 706 N N . GLY A 1 94 ? 8.288 -0.832 -22.169 1.00 80.56 94 GLY A N 1
ATOM 707 C CA . GLY A 1 94 ? 7.970 -0.258 -20.870 1.00 80.56 94 GLY A CA 1
ATOM 708 C C . GLY A 1 94 ? 8.896 0.878 -20.436 1.00 80.56 94 GLY A C 1
ATOM 709 O O . GLY A 1 94 ? 10.090 0.918 -20.736 1.00 80.56 94 GLY A O 1
ATOM 710 N N . TYR A 1 95 ? 8.343 1.811 -19.660 1.00 84.94 95 TYR A N 1
ATOM 711 C CA . TYR A 1 95 ? 9.080 2.963 -19.128 1.00 84.94 95 TYR A CA 1
ATOM 712 C C . TYR A 1 95 ? 9.876 2.663 -17.849 1.00 84.94 95 TYR A C 1
ATOM 714 O O . TYR A 1 95 ? 10.697 3.486 -17.439 1.00 84.94 95 TYR A O 1
ATOM 722 N N . GLY A 1 96 ? 9.670 1.503 -17.212 1.00 82.06 96 GLY A N 1
ATOM 723 C CA . GLY A 1 96 ? 10.288 1.172 -15.926 1.00 82.06 96 GLY A CA 1
ATOM 724 C C . GLY A 1 96 ? 11.814 1.148 -15.985 1.00 82.06 96 GLY A C 1
ATOM 725 O O . GLY A 1 96 ? 12.469 1.673 -15.085 1.00 82.06 96 GLY A O 1
ATOM 726 N N . LYS A 1 97 ? 12.393 0.633 -17.077 1.00 82.19 97 LYS A N 1
ATOM 727 C CA . LYS A 1 97 ? 13.847 0.636 -17.281 1.00 82.19 97 LYS A CA 1
ATOM 728 C C . LYS A 1 97 ? 14.410 2.055 -17.373 1.00 82.19 97 LYS A C 1
ATOM 730 O O . LYS A 1 97 ? 15.348 2.378 -16.658 1.00 82.19 97 LYS A O 1
ATOM 735 N N . LEU A 1 98 ? 13.789 2.920 -18.179 1.00 85.81 98 LEU A N 1
ATOM 736 C CA . LEU A 1 98 ? 14.202 4.323 -18.313 1.00 85.81 98 LEU A CA 1
ATOM 737 C C . LEU A 1 98 ? 14.121 5.071 -16.979 1.00 85.81 98 LEU A C 1
ATOM 739 O O . LEU A 1 98 ? 14.989 5.884 -16.672 1.00 85.81 98 LEU A O 1
ATOM 743 N N . PHE A 1 99 ? 13.093 4.785 -16.179 1.00 87.44 99 PHE A N 1
ATOM 744 C CA . PHE A 1 99 ? 12.949 5.349 -14.842 1.00 87.44 99 PHE A CA 1
ATOM 745 C C . PHE A 1 99 ? 14.089 4.911 -13.911 1.00 87.44 99 PHE A C 1
ATOM 747 O O . PHE A 1 99 ? 14.725 5.760 -13.284 1.00 87.44 99 PHE A O 1
ATOM 754 N N . ILE A 1 100 ? 14.385 3.610 -13.845 1.00 84.31 100 ILE A N 1
ATOM 755 C CA . ILE A 1 100 ? 15.482 3.087 -13.020 1.00 84.31 100 ILE A CA 1
ATOM 756 C C . ILE A 1 100 ? 16.840 3.601 -13.508 1.00 84.31 100 ILE A C 1
ATOM 758 O O . ILE A 1 100 ? 17.648 4.015 -12.678 1.00 84.31 100 ILE A O 1
ATOM 762 N N . ASP A 1 101 ? 17.080 3.647 -14.818 1.00 85.44 101 ASP A N 1
ATOM 763 C CA . ASP A 1 101 ? 18.320 4.164 -15.406 1.00 85.44 101 ASP A CA 1
ATOM 764 C C . ASP A 1 101 ? 18.511 5.654 -15.068 1.00 85.44 101 ASP A C 1
ATOM 766 O O . ASP A 1 101 ? 19.596 6.065 -14.651 1.00 85.44 101 ASP A O 1
ATOM 770 N N . ALA A 1 102 ? 17.447 6.462 -15.155 1.00 89.25 102 ALA A N 1
ATOM 771 C CA . ALA A 1 102 ? 17.492 7.883 -14.811 1.00 89.25 102 ALA A CA 1
ATOM 772 C C . ALA A 1 102 ? 17.836 8.119 -13.333 1.00 89.25 102 ALA A C 1
ATOM 774 O O . ALA A 1 102 ? 18.628 9.007 -13.016 1.00 89.25 102 ALA A O 1
ATOM 775 N N . VAL A 1 103 ? 17.266 7.322 -12.424 1.00 87.62 103 VAL A N 1
ATOM 776 C CA . VAL A 1 103 ? 17.557 7.428 -10.986 1.00 87.62 103 VAL A CA 1
ATOM 777 C C . VAL A 1 103 ? 18.942 6.863 -10.657 1.00 87.62 103 VAL A C 1
ATOM 779 O O . VAL A 1 103 ? 19.649 7.429 -9.823 1.00 87.62 103 VAL A O 1
ATOM 782 N N . SER A 1 104 ? 19.367 5.800 -11.341 1.00 86.12 104 SER A N 1
ATOM 783 C CA . SER A 1 104 ? 20.703 5.211 -11.181 1.00 86.12 104 SER A CA 1
ATOM 784 C C . SER A 1 104 ? 21.807 6.165 -11.644 1.00 86.12 104 SER A C 1
ATOM 786 O O . SER A 1 104 ? 22.861 6.225 -11.021 1.00 86.12 104 SER A O 1
ATOM 788 N N . GLY A 1 105 ? 21.540 7.003 -12.652 1.00 87.75 105 GLY A N 1
ATOM 789 C CA . GLY A 1 105 ? 22.460 8.054 -13.099 1.00 87.75 105 GLY A CA 1
ATOM 790 C C . GLY A 1 105 ? 22.718 9.174 -12.079 1.00 87.75 105 GLY A C 1
ATOM 791 O O . GLY A 1 105 ? 23.622 9.981 -12.283 1.00 87.75 105 GLY A O 1
ATOM 792 N N . LEU A 1 106 ? 21.958 9.246 -10.978 1.00 88.50 106 LEU A N 1
ATOM 793 C CA . LEU A 1 106 ? 22.154 10.257 -9.930 1.00 88.50 106 LEU A CA 1
ATOM 794 C C . LEU A 1 106 ? 23.263 9.888 -8.934 1.00 88.50 106 LEU A C 1
ATOM 796 O O . LEU A 1 106 ? 23.774 10.769 -8.238 1.00 88.50 106 LEU A O 1
ATOM 800 N N . SER A 1 107 ? 23.624 8.605 -8.805 1.00 87.12 107 SER A N 1
ATOM 801 C CA . SER A 1 107 ? 24.676 8.182 -7.879 1.00 87.12 107 SER A CA 1
ATOM 802 C C . SER A 1 107 ? 25.284 6.832 -8.243 1.00 87.12 107 SER A C 1
ATOM 804 O O . SER A 1 107 ? 24.579 5.844 -8.378 1.00 87.12 107 SER A O 1
ATOM 806 N N . GLU A 1 108 ? 26.615 6.758 -8.225 1.00 82.69 108 GLU A N 1
ATOM 807 C CA . GLU A 1 108 ? 27.374 5.503 -8.378 1.00 82.69 108 GLU A CA 1
ATOM 808 C C . GLU A 1 108 ? 27.213 4.543 -7.176 1.00 82.69 108 GLU A C 1
ATOM 810 O O . GLU A 1 108 ? 27.625 3.383 -7.215 1.00 82.69 108 GLU A O 1
ATOM 815 N N . ARG A 1 109 ? 26.637 5.015 -6.059 1.00 83.12 109 ARG A N 1
ATOM 816 C CA . ARG A 1 109 ? 26.392 4.197 -4.862 1.00 83.12 109 ARG A CA 1
ATOM 817 C C . ARG A 1 109 ? 24.994 3.594 -4.917 1.00 83.12 109 ARG A C 1
ATOM 819 O O . ARG A 1 109 ? 24.010 4.296 -4.692 1.00 83.12 109 ARG A O 1
ATOM 826 N N . HIS A 1 110 ? 24.921 2.278 -5.095 1.00 76.75 110 HIS A N 1
ATOM 827 C CA . HIS A 1 110 ? 23.675 1.500 -5.116 1.00 76.75 110 HIS A CA 1
ATOM 828 C C . HIS A 1 110 ? 22.757 1.780 -3.910 1.00 76.75 110 HIS A C 1
ATOM 830 O O . HIS A 1 110 ? 21.544 1.885 -4.052 1.00 76.75 110 HIS A O 1
ATOM 836 N N . GLU A 1 111 ? 23.333 1.981 -2.725 1.00 76.81 111 GLU A N 1
ATOM 837 C CA . GLU A 1 111 ? 22.619 2.358 -1.497 1.00 76.81 111 GLU A CA 1
ATOM 838 C C . GLU A 1 111 ? 21.850 3.679 -1.632 1.00 76.81 111 GLU A C 1
ATOM 840 O O . GLU A 1 111 ? 20.701 3.788 -1.202 1.00 76.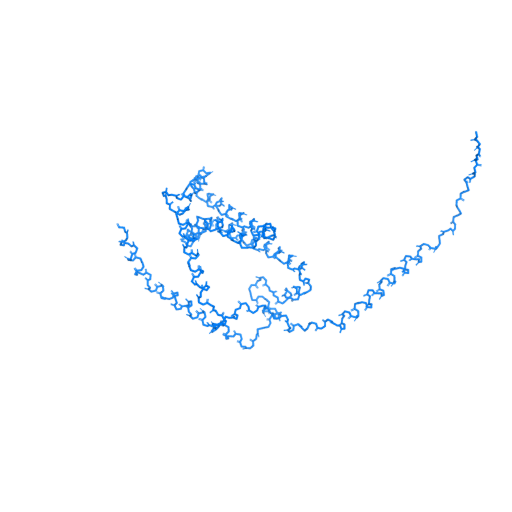81 111 GLU A O 1
ATOM 845 N N . ALA A 1 112 ? 22.481 4.683 -2.248 1.00 78.75 112 ALA A N 1
ATOM 846 C CA . ALA A 1 112 ? 21.889 5.996 -2.457 1.00 78.75 112 ALA A CA 1
ATOM 847 C C . ALA A 1 112 ? 20.788 5.939 -3.522 1.00 78.75 112 ALA A C 1
ATOM 849 O O . ALA A 1 112 ? 19.723 6.513 -3.316 1.00 78.75 112 ALA A O 1
ATOM 850 N N . VAL A 1 113 ? 21.008 5.195 -4.612 1.00 82.12 113 VAL A N 1
ATOM 851 C CA . VAL A 1 113 ? 19.997 4.958 -5.659 1.00 82.12 113 VAL A CA 1
ATOM 852 C C . VAL A 1 113 ? 18.750 4.306 -5.062 1.00 82.12 113 VAL A C 1
ATOM 854 O O . VAL A 1 113 ? 17.639 4.799 -5.257 1.00 82.12 113 VAL A O 1
ATOM 857 N N . MET A 1 114 ? 18.922 3.257 -4.253 1.00 77.19 114 MET A N 1
ATOM 858 C CA . MET A 1 114 ? 17.804 2.595 -3.577 1.00 77.19 114 MET A CA 1
ATOM 859 C C . MET A 1 114 ? 17.080 3.533 -2.605 1.00 77.19 114 MET A C 1
ATOM 861 O O . MET A 1 114 ? 15.851 3.559 -2.591 1.00 77.19 114 MET A O 1
ATOM 865 N N . LEU A 1 115 ? 17.809 4.341 -1.827 1.00 80.19 115 LEU A N 1
ATOM 866 C CA . LEU A 1 115 ? 17.204 5.322 -0.922 1.00 80.19 115 LEU A CA 1
ATOM 867 C C . LEU A 1 115 ? 16.379 6.368 -1.686 1.00 80.19 115 LEU A C 1
ATOM 869 O O . LEU A 1 115 ? 15.276 6.704 -1.255 1.00 80.19 115 LEU A O 1
ATOM 873 N N . ILE A 1 116 ? 16.867 6.839 -2.836 1.00 83.94 116 ILE A N 1
ATOM 874 C CA . ILE A 1 116 ? 16.141 7.774 -3.703 1.00 83.94 116 ILE A CA 1
ATOM 875 C C . ILE A 1 116 ? 14.866 7.122 -4.251 1.00 83.94 116 ILE A C 1
ATOM 877 O O . ILE A 1 116 ? 13.799 7.728 -4.177 1.00 83.94 116 ILE A O 1
ATOM 881 N N . LEU A 1 117 ? 14.934 5.877 -4.734 1.00 82.44 117 LEU A N 1
ATOM 882 C CA . LEU A 1 117 ? 13.762 5.142 -5.229 1.00 82.44 117 LEU A CA 1
ATOM 883 C C . LEU A 1 117 ? 12.694 4.947 -4.142 1.00 82.44 117 LEU A C 1
ATOM 885 O O . LEU A 1 117 ? 11.505 5.163 -4.399 1.00 82.44 117 LEU A O 1
ATOM 889 N N . ILE A 1 118 ? 13.107 4.592 -2.919 1.00 80.44 118 ILE A N 1
ATOM 890 C CA . ILE A 1 118 ? 12.215 4.477 -1.752 1.00 80.44 118 ILE A CA 1
ATOM 891 C C . ILE A 1 118 ? 11.588 5.828 -1.430 1.00 80.44 118 ILE A C 1
ATOM 893 O O . ILE A 1 118 ? 10.388 5.901 -1.179 1.00 80.44 118 ILE A O 1
ATOM 897 N N . PHE A 1 119 ? 12.374 6.902 -1.452 1.00 83.25 119 PHE A N 1
ATOM 898 C CA . PHE A 1 119 ? 11.883 8.238 -1.145 1.00 83.25 119 PHE A CA 1
ATOM 899 C C . PHE A 1 119 ? 10.877 8.742 -2.189 1.00 83.25 119 PHE A C 1
ATOM 901 O O . PHE A 1 119 ? 9.848 9.310 -1.816 1.00 83.25 119 PHE A O 1
ATOM 908 N N . ILE A 1 120 ? 11.124 8.485 -3.479 1.00 87.50 120 ILE A N 1
ATOM 909 C CA . ILE A 1 120 ? 10.183 8.780 -4.569 1.00 87.50 120 ILE A CA 1
ATOM 910 C C . ILE A 1 120 ? 8.876 8.015 -4.346 1.00 87.50 120 ILE A C 1
ATOM 912 O O . ILE A 1 120 ? 7.809 8.628 -4.328 1.00 87.50 120 ILE A O 1
ATOM 916 N N . PHE A 1 121 ? 8.949 6.700 -4.111 1.00 85.31 121 PHE A N 1
ATOM 917 C CA . PHE A 1 121 ? 7.765 5.884 -3.838 1.00 85.31 121 PHE A CA 1
ATOM 918 C C . PHE A 1 121 ? 7.001 6.391 -2.610 1.00 85.31 121 PHE A C 1
ATOM 920 O O . PHE A 1 121 ? 5.804 6.655 -2.702 1.00 85.31 121 PHE A O 1
ATOM 927 N N . ALA A 1 122 ? 7.689 6.588 -1.483 1.00 81.50 122 ALA A N 1
ATOM 928 C CA . ALA A 1 122 ? 7.085 7.039 -0.236 1.00 81.50 122 ALA A CA 1
ATOM 929 C C . ALA A 1 122 ? 6.401 8.399 -0.408 1.00 81.50 122 ALA A C 1
ATOM 931 O O . ALA A 1 122 ? 5.264 8.568 0.027 1.00 81.50 122 ALA A O 1
ATOM 932 N N . THR A 1 123 ? 7.050 9.348 -1.082 1.00 85.31 123 THR A N 1
ATOM 933 C CA . THR A 1 123 ? 6.499 10.690 -1.306 1.00 85.31 123 THR A CA 1
ATOM 934 C C . THR A 1 123 ? 5.283 10.649 -2.222 1.00 85.31 123 THR A C 1
ATOM 936 O O . THR A 1 123 ? 4.256 11.235 -1.891 1.00 85.31 123 THR A O 1
ATOM 939 N N . VAL A 1 124 ? 5.358 9.942 -3.352 1.00 88.94 124 VAL A N 1
ATOM 940 C CA . VAL A 1 124 ? 4.251 9.873 -4.316 1.00 88.94 124 VAL A CA 1
ATOM 941 C C . VAL A 1 124 ? 3.066 9.102 -3.735 1.00 88.94 124 VAL A C 1
ATOM 943 O O . VAL A 1 124 ? 1.939 9.592 -3.779 1.00 88.94 124 VAL A O 1
ATOM 946 N N . HIS A 1 125 ? 3.309 7.939 -3.130 1.00 85.19 125 HIS A N 1
ATOM 947 C CA . HIS A 1 125 ? 2.263 7.112 -2.530 1.00 85.19 125 HIS A CA 1
ATOM 948 C C . HIS A 1 125 ? 1.583 7.820 -1.350 1.00 85.19 125 HIS A C 1
ATOM 950 O O . HIS A 1 125 ? 0.356 7.908 -1.297 1.00 85.19 125 HIS A O 1
ATOM 956 N N . SER A 1 126 ? 2.370 8.396 -0.435 1.00 82.44 126 SER A N 1
ATOM 957 C CA . SER A 1 126 ? 1.836 9.118 0.729 1.00 82.44 126 SER A CA 1
ATOM 958 C C . SER A 1 126 ? 1.190 10.442 0.340 1.00 82.44 126 SER A C 1
ATOM 960 O O . SER A 1 126 ? 0.155 10.812 0.892 1.00 82.44 126 SER A O 1
ATOM 962 N N . GLY A 1 127 ? 1.783 11.155 -0.620 1.00 84.50 127 GLY A N 1
ATOM 963 C CA . GLY A 1 127 ? 1.260 12.402 -1.163 1.00 84.50 127 GLY A CA 1
ATOM 964 C C . GLY A 1 127 ? -0.111 12.184 -1.784 1.00 84.50 127 GLY A C 1
ATOM 965 O O . GLY A 1 127 ? -1.072 12.833 -1.373 1.00 84.50 127 GLY A O 1
ATOM 966 N N . LEU A 1 128 ? -0.242 11.194 -2.673 1.00 83.69 128 LEU A N 1
ATOM 967 C CA . LEU A 1 128 ? -1.542 10.794 -3.201 1.00 83.69 128 LEU A CA 1
ATOM 968 C C . LEU A 1 128 ? -2.481 10.379 -2.059 1.00 83.69 128 LEU A C 1
ATOM 970 O O . LEU A 1 128 ? -3.567 10.926 -1.955 1.00 83.69 128 LEU A O 1
ATOM 974 N N . ALA A 1 129 ? -2.060 9.544 -1.107 1.00 81.75 129 ALA A N 1
ATOM 975 C CA . ALA A 1 129 ? -2.944 9.113 -0.017 1.00 81.75 129 ALA A CA 1
ATOM 976 C C . ALA A 1 129 ? -3.496 10.295 0.805 1.00 81.75 129 ALA A C 1
ATOM 978 O O . ALA A 1 129 ? -4.674 10.309 1.165 1.00 81.75 129 ALA A O 1
ATOM 979 N N . SER A 1 130 ? -2.670 11.317 1.047 1.00 80.50 130 SER A N 1
ATOM 980 C CA . SER A 1 130 ? -3.073 12.541 1.748 1.00 80.50 130 SER A CA 1
ATOM 981 C C . SER A 1 130 ? -4.049 13.411 0.945 1.00 80.50 130 SER A C 1
ATOM 983 O O . SER A 1 130 ? -4.915 14.061 1.529 1.00 80.50 130 SER A O 1
ATOM 985 N N . LEU A 1 131 ? -3.952 13.387 -0.388 1.00 85.38 131 LEU A N 1
ATOM 986 C CA . LEU A 1 131 ? -4.800 14.155 -1.300 1.00 85.38 131 LEU A CA 1
ATOM 987 C C . LEU A 1 131 ? -6.126 13.460 -1.615 1.00 85.38 131 LEU A C 1
ATOM 989 O O . LEU A 1 131 ? -6.948 14.043 -2.319 1.00 85.38 131 LEU A O 1
ATOM 993 N N . ARG A 1 132 ? -6.362 12.249 -1.095 1.00 80.50 132 ARG A N 1
ATOM 994 C CA . ARG A 1 132 ? -7.562 11.459 -1.391 1.00 80.50 132 ARG A CA 1
ATOM 995 C C . ARG A 1 132 ? -8.849 12.233 -1.165 1.00 80.50 132 ARG A C 1
ATOM 997 O O . ARG A 1 132 ? -9.665 12.316 -2.072 1.00 80.50 132 ARG A O 1
ATOM 1004 N N . ASP A 1 133 ? -8.996 12.852 0.002 1.00 72.94 133 ASP A N 1
ATOM 1005 C CA . ASP A 1 133 ? -10.228 13.562 0.356 1.00 72.94 133 ASP A CA 1
ATOM 1006 C C . ASP A 1 133 ? -10.534 14.714 -0.634 1.00 72.94 133 ASP A C 1
ATOM 1008 O O . ASP A 1 133 ? -11.696 14.977 -0.925 1.00 72.94 133 ASP A O 1
ATOM 1012 N N . MET A 1 134 ? -9.506 15.374 -1.186 1.00 79.75 134 MET A N 1
ATOM 1013 C CA . MET A 1 134 ? -9.664 16.447 -2.180 1.00 79.75 134 MET A CA 1
ATOM 1014 C C . MET A 1 134 ? -9.832 15.901 -3.605 1.00 79.75 134 MET A C 1
ATOM 1016 O O . MET A 1 134 ? -10.641 16.406 -4.380 1.00 79.75 134 MET A O 1
ATOM 1020 N N . GLY A 1 135 ? -9.089 14.854 -3.959 1.00 79.19 135 GLY A N 1
ATOM 1021 C CA . GLY A 1 135 ? -9.159 14.230 -5.274 1.00 79.19 135 GLY A CA 1
ATOM 1022 C C . GLY A 1 135 ? -10.489 13.519 -5.522 1.00 79.19 135 GLY A C 1
ATOM 1023 O O . GLY A 1 135 ? -11.053 13.651 -6.604 1.00 79.19 135 GLY A O 1
ATOM 1024 N N . GLU A 1 136 ? -11.044 12.840 -4.515 1.00 84.25 136 GLU A N 1
ATOM 1025 C CA . GLU A 1 136 ? -12.364 12.204 -4.612 1.00 84.25 136 GLU A CA 1
ATOM 1026 C C . GLU A 1 136 ? -13.480 13.235 -4.851 1.00 84.25 136 GLU A C 1
ATOM 1028 O O . GLU A 1 136 ? -14.417 12.946 -5.591 1.00 84.25 136 GLU A O 1
ATOM 1033 N N . GLN A 1 137 ? -13.356 14.452 -4.307 1.00 82.94 137 GLN A N 1
ATOM 1034 C CA . GLN A 1 137 ? -14.315 15.538 -4.547 1.00 82.94 137 GLN A CA 1
ATOM 1035 C C . GLN A 1 137 ? -14.218 16.129 -5.960 1.00 82.94 137 GLN A C 1
ATOM 1037 O O . GLN A 1 137 ? -15.225 16.590 -6.491 1.00 82.94 137 GLN A O 1
ATOM 1042 N N . LEU A 1 138 ? -13.029 16.119 -6.575 1.00 88.00 138 LEU A N 1
ATOM 1043 C CA . LEU A 1 138 ? -12.807 16.730 -7.888 1.00 88.00 138 LEU A CA 1
ATOM 1044 C C . LEU A 1 138 ? -13.120 15.782 -9.052 1.00 88.00 138 LEU A C 1
ATOM 1046 O O . LEU A 1 138 ? -13.769 16.182 -10.015 1.00 88.00 138 LEU A O 1
ATOM 1050 N N . ILE A 1 139 ? -12.635 14.538 -8.981 1.00 86.62 139 ILE A N 1
ATOM 1051 C CA . ILE A 1 139 ? -12.722 13.566 -10.088 1.00 86.62 139 ILE A CA 1
ATOM 1052 C C . ILE A 1 139 ? -13.610 12.357 -9.768 1.00 86.62 139 ILE A C 1
ATOM 1054 O O . ILE A 1 139 ? -13.797 11.486 -10.617 1.00 86.62 139 ILE A O 1
ATOM 1058 N N . GLY A 1 140 ? -14.176 12.296 -8.562 1.00 81.12 140 GLY A N 1
ATOM 1059 C CA . GLY A 1 140 ? -14.990 11.181 -8.091 1.00 81.12 140 GLY A CA 1
ATOM 1060 C C . GLY A 1 140 ? -14.165 10.031 -7.509 1.00 81.12 140 GLY A C 1
ATOM 1061 O O . GLY A 1 140 ? -12.981 9.845 -7.800 1.00 81.12 140 GLY A O 1
ATOM 1062 N N . GLU A 1 141 ? -14.815 9.202 -6.691 1.00 77.81 141 GLU A N 1
ATOM 1063 C CA . GLU A 1 141 ? -14.124 8.170 -5.913 1.00 77.81 141 GLU A CA 1
ATOM 1064 C C . GLU A 1 141 ? -13.475 7.064 -6.761 1.00 77.81 141 GLU A C 1
ATOM 1066 O O . GLU A 1 141 ? -12.384 6.582 -6.456 1.00 77.81 141 GLU A O 1
ATOM 1071 N N . ARG A 1 142 ? -14.149 6.612 -7.829 1.00 77.25 142 ARG A N 1
ATOM 1072 C CA . ARG A 1 142 ? -13.651 5.501 -8.661 1.00 77.25 142 ARG A CA 1
ATOM 1073 C C . ARG A 1 142 ? -12.463 5.923 -9.535 1.00 77.25 142 ARG A C 1
ATOM 1075 O O . ARG A 1 142 ? -11.458 5.216 -9.488 1.00 77.25 142 ARG A O 1
ATOM 1082 N N . PRO A 1 143 ? -12.514 7.051 -10.273 1.00 82.62 143 PRO A N 1
ATOM 1083 C CA . PRO A 1 143 ? -11.365 7.526 -11.046 1.00 82.62 143 PRO A CA 1
ATOM 1084 C C . PRO A 1 143 ? -10.154 7.825 -10.164 1.00 82.62 143 PRO A C 1
ATOM 1086 O O . PRO A 1 143 ? -9.033 7.488 -10.537 1.00 82.62 143 PRO A O 1
ATOM 1089 N N . TYR A 1 144 ? -10.378 8.364 -8.961 1.00 83.19 144 TYR A N 1
ATOM 1090 C CA . TYR A 1 144 ? -9.301 8.607 -8.009 1.00 83.19 144 TYR A CA 1
ATOM 1091 C C . TYR A 1 144 ? -8.595 7.319 -7.571 1.00 83.19 144 TYR A C 1
ATOM 1093 O O . TYR A 1 144 ? -7.368 7.253 -7.586 1.00 83.19 144 TYR A O 1
ATOM 1101 N N . ARG A 1 145 ? -9.351 6.263 -7.242 1.00 78.69 145 ARG A N 1
ATOM 1102 C CA . ARG A 1 145 ? -8.780 4.952 -6.890 1.00 78.69 145 ARG A CA 1
ATOM 1103 C C . ARG A 1 145 ? -7.972 4.340 -8.038 1.00 78.69 145 ARG A C 1
ATOM 1105 O O . ARG A 1 145 ? -6.904 3.786 -7.789 1.00 78.69 145 ARG A O 1
ATOM 1112 N N . VAL A 1 146 ? -8.446 4.471 -9.279 1.00 79.38 146 VAL A N 1
ATOM 1113 C CA . VAL A 1 146 ? -7.720 3.994 -10.470 1.00 79.38 146 VAL A CA 1
ATOM 1114 C C . VAL A 1 146 ? -6.437 4.794 -10.693 1.00 79.38 146 VAL A C 1
ATOM 1116 O O . VAL A 1 146 ? -5.402 4.190 -10.945 1.00 79.38 146 VAL A O 1
ATOM 1119 N N . LEU A 1 147 ? -6.466 6.121 -10.538 1.00 84.81 147 LEU A N 1
ATOM 1120 C CA . LEU A 1 147 ? -5.271 6.967 -10.625 1.00 84.81 147 LEU A CA 1
ATOM 1121 C C . LEU A 1 147 ? -4.263 6.610 -9.529 1.00 84.81 147 LEU A C 1
ATOM 1123 O O . LEU A 1 147 ? -3.086 6.395 -9.811 1.00 84.81 147 LEU A O 1
ATOM 1127 N N . PHE A 1 148 ? -4.731 6.494 -8.285 1.00 82.00 148 PHE A N 1
ATOM 1128 C CA . PHE A 1 148 ? -3.904 6.114 -7.145 1.00 82.00 148 PHE A CA 1
ATOM 1129 C C . PHE A 1 148 ? -3.210 4.768 -7.385 1.00 82.00 148 PHE A C 1
ATOM 1131 O O . PHE A 1 148 ? -1.999 4.656 -7.188 1.00 82.00 148 PHE A O 1
ATOM 1138 N N . ALA A 1 149 ? -3.963 3.761 -7.843 1.00 79.12 149 ALA A N 1
ATOM 1139 C CA . ALA A 1 149 ? -3.431 2.445 -8.177 1.00 79.12 149 ALA A CA 1
ATOM 1140 C C . ALA A 1 149 ? -2.479 2.504 -9.381 1.00 79.12 149 ALA A C 1
ATOM 1142 O O . ALA A 1 149 ? -1.395 1.937 -9.323 1.00 79.12 149 ALA A O 1
ATOM 1143 N N . GLY A 1 150 ? -2.842 3.232 -10.437 1.00 81.81 150 GLY A N 1
ATOM 1144 C CA . GLY A 1 150 ? -2.057 3.359 -11.663 1.00 81.81 150 GLY A CA 1
ATOM 1145 C C . GLY A 1 150 ? -0.709 4.049 -11.467 1.00 81.81 150 GLY A C 1
ATOM 1146 O O . GLY A 1 150 ? 0.225 3.730 -12.184 1.00 81.81 150 GLY A O 1
ATOM 1147 N N . VAL A 1 151 ? -0.578 4.944 -10.483 1.00 85.50 151 VAL A N 1
ATOM 1148 C CA . VAL A 1 151 ? 0.708 5.576 -10.133 1.00 85.50 151 VAL A CA 1
ATOM 1149 C C . VAL A 1 151 ? 1.463 4.774 -9.070 1.00 85.50 151 VAL A C 1
ATOM 1151 O O . VAL A 1 151 ? 2.683 4.638 -9.142 1.00 85.50 151 VAL A O 1
ATOM 1154 N N . SER A 1 152 ? 0.756 4.209 -8.085 1.00 83.44 152 SER A N 1
ATOM 1155 C CA . SER A 1 152 ? 1.400 3.477 -6.988 1.00 83.44 152 SER A CA 1
ATOM 1156 C C . SER A 1 152 ? 1.903 2.096 -7.404 1.00 83.44 152 SER A C 1
ATOM 1158 O O . SER A 1 152 ? 2.954 1.688 -6.922 1.00 83.44 152 SER A O 1
ATOM 1160 N N . LEU A 1 153 ? 1.190 1.367 -8.272 1.00 79.88 153 LEU A N 1
ATOM 1161 C CA . LEU A 1 153 ? 1.568 0.007 -8.684 1.00 79.88 153 LEU A CA 1
ATOM 1162 C C . LEU A 1 153 ? 2.889 -0.038 -9.468 1.00 79.88 153 LEU A C 1
ATOM 1164 O O . LEU A 1 153 ? 3.747 -0.829 -9.081 1.00 79.88 153 LEU A O 1
ATOM 1168 N N . PRO A 1 154 ? 3.126 0.803 -10.493 1.00 82.69 154 PRO A N 1
ATOM 1169 C CA . PRO A 1 154 ? 4.402 0.806 -11.205 1.00 82.69 154 PRO A CA 1
ATOM 1170 C C . PRO A 1 154 ? 5.589 1.134 -10.293 1.00 82.69 154 PRO A C 1
ATOM 1172 O O . PRO A 1 154 ? 6.603 0.437 -10.308 1.00 82.69 154 PRO A O 1
ATOM 1175 N N . LEU A 1 155 ? 5.434 2.140 -9.424 1.00 81.62 155 LEU A N 1
ATOM 1176 C CA . LEU A 1 155 ? 6.466 2.502 -8.452 1.00 81.62 155 LEU A CA 1
ATOM 1177 C C . LEU A 1 155 ? 6.668 1.407 -7.395 1.00 81.62 155 LEU A C 1
ATOM 1179 O O . LEU A 1 155 ? 7.799 1.152 -6.995 1.00 81.62 155 LEU A O 1
ATOM 1183 N N . ALA A 1 156 ? 5.609 0.719 -6.963 1.00 75.69 156 ALA A N 1
ATOM 1184 C CA . ALA A 1 156 ? 5.723 -0.412 -6.047 1.00 75.69 156 ALA A CA 1
ATOM 1185 C C . ALA A 1 156 ? 6.443 -1.606 -6.694 1.00 75.69 156 ALA A C 1
ATOM 1187 O O . ALA A 1 156 ? 7.268 -2.241 -6.045 1.00 75.69 156 ALA A O 1
ATOM 1188 N N . VAL A 1 157 ? 6.191 -1.906 -7.970 1.00 74.75 157 VAL A N 1
ATOM 1189 C CA . VAL A 1 157 ? 6.894 -2.991 -8.673 1.00 74.75 157 VAL A CA 1
ATOM 1190 C C . VAL A 1 157 ? 8.380 -2.664 -8.824 1.00 74.75 157 VAL A C 1
ATOM 1192 O O . VAL A 1 157 ? 9.225 -3.475 -8.452 1.00 74.75 157 VAL A O 1
ATOM 1195 N N . SER A 1 158 ? 8.715 -1.462 -9.293 1.00 73.06 158 SER A N 1
ATOM 1196 C CA . SER A 1 158 ? 10.109 -1.055 -9.501 1.00 73.06 158 SER A CA 1
ATOM 1197 C C . SER A 1 158 ? 10.884 -0.876 -8.196 1.00 73.06 158 SER A C 1
ATOM 1199 O O . SER A 1 158 ? 12.040 -1.277 -8.105 1.00 73.06 158 SER A O 1
ATOM 1201 N N . THR A 1 159 ? 10.257 -0.289 -7.177 1.00 69.25 159 THR A N 1
ATOM 1202 C CA . THR A 1 159 ? 10.927 0.028 -5.915 1.00 69.25 159 THR A CA 1
ATOM 1203 C C . THR A 1 159 ? 10.750 -1.088 -4.898 1.00 69.25 159 THR A C 1
ATOM 1205 O O . THR A 1 159 ? 11.738 -1.604 -4.397 1.00 69.25 159 THR A O 1
ATOM 1208 N N . VAL A 1 160 ? 9.517 -1.485 -4.577 1.00 63.38 160 VAL A N 1
ATOM 1209 C CA . VAL A 1 160 ? 9.220 -2.361 -3.430 1.00 63.38 160 VAL A CA 1
ATOM 1210 C C . VAL A 1 160 ? 9.524 -3.825 -3.728 1.00 63.38 160 VAL A C 1
ATOM 1212 O O . VAL A 1 160 ? 10.103 -4.476 -2.871 1.00 63.38 160 VAL A O 1
ATOM 1215 N N . VAL A 1 161 ? 9.208 -4.367 -4.908 1.00 61.97 161 VAL A N 1
ATOM 1216 C CA . VAL A 1 161 ? 9.495 -5.791 -5.199 1.00 61.97 161 VAL A CA 1
ATOM 1217 C C . VAL A 1 161 ? 11.005 -6.043 -5.251 1.00 61.97 161 VAL A C 1
ATOM 1219 O O . VAL A 1 161 ? 11.494 -6.975 -4.613 1.00 61.97 161 VAL A O 1
ATOM 1222 N N . ILE A 1 162 ? 11.758 -5.170 -5.924 1.00 60.00 162 ILE A N 1
ATOM 1223 C CA . ILE A 1 162 ? 13.224 -5.258 -6.014 1.00 60.00 162 ILE A CA 1
ATOM 1224 C C . ILE A 1 162 ? 13.875 -4.982 -4.650 1.00 60.00 162 ILE A C 1
ATOM 1226 O O . ILE A 1 162 ? 14.772 -5.716 -4.235 1.00 60.00 162 ILE A O 1
ATOM 1230 N N . TRP A 1 163 ? 13.391 -3.983 -3.905 1.00 59.03 163 TRP A N 1
ATOM 1231 C CA . TRP A 1 163 ? 13.877 -3.678 -2.557 1.00 59.03 163 TRP A CA 1
ATOM 1232 C C . TRP A 1 163 ? 13.572 -4.791 -1.551 1.00 59.03 163 TRP A C 1
ATOM 1234 O O . TRP A 1 163 ? 14.476 -5.176 -0.817 1.00 59.03 163 TRP A O 1
ATOM 1244 N N . CYS A 1 164 ? 12.354 -5.345 -1.537 1.00 55.97 164 CYS A N 1
ATOM 1245 C CA . CYS A 1 164 ? 11.952 -6.440 -0.651 1.00 55.97 164 CYS A CA 1
ATOM 1246 C C . CYS A 1 164 ? 12.740 -7.713 -0.948 1.00 55.97 164 CYS A C 1
ATOM 1248 O O . CYS A 1 164 ? 13.145 -8.389 -0.008 1.00 55.97 164 CYS A O 1
ATOM 1250 N N . LEU A 1 165 ? 12.998 -8.038 -2.220 1.00 56.19 165 LEU A N 1
ATOM 1251 C CA . LEU A 1 165 ? 13.853 -9.167 -2.595 1.00 56.19 165 LEU A CA 1
ATOM 1252 C C . LEU A 1 165 ? 15.300 -8.937 -2.142 1.00 56.19 165 LEU A C 1
ATOM 1254 O O . LEU A 1 165 ? 15.867 -9.791 -1.466 1.00 56.19 165 LEU A O 1
ATOM 1258 N N . ALA A 1 166 ? 15.872 -7.762 -2.421 1.00 53.50 166 ALA A N 1
ATOM 1259 C CA . ALA A 1 166 ? 17.228 -7.414 -1.996 1.00 53.50 166 ALA A CA 1
ATOM 1260 C C . ALA A 1 166 ? 17.381 -7.368 -0.462 1.00 53.50 166 ALA A C 1
ATOM 1262 O O . ALA A 1 166 ? 18.401 -7.796 0.072 1.00 53.50 166 ALA A O 1
ATOM 1263 N N . HIS A 1 167 ? 16.360 -6.896 0.259 1.00 48.19 167 HIS A N 1
ATOM 1264 C CA . HIS A 1 167 ? 16.343 -6.844 1.722 1.00 48.19 167 HIS A CA 1
ATOM 1265 C C . HIS A 1 167 ? 16.156 -8.231 2.331 1.00 48.19 167 HIS A C 1
ATOM 1267 O O . HIS A 1 167 ? 16.932 -8.618 3.196 1.00 48.19 167 HIS A O 1
ATOM 1273 N N . THR A 1 168 ? 15.201 -9.024 1.842 1.00 50.81 168 THR A N 1
ATOM 1274 C CA . THR A 1 168 ? 14.964 -10.396 2.329 1.00 50.81 168 THR A CA 1
ATOM 1275 C C . THR A 1 168 ? 16.201 -11.284 2.155 1.00 50.81 168 THR A C 1
ATOM 1277 O O . THR A 1 168 ? 16.420 -12.195 2.948 1.00 50.81 168 THR A O 1
ATOM 1280 N N . ILE A 1 169 ? 17.039 -10.993 1.157 1.00 55.28 169 ILE A N 1
ATOM 1281 C CA . ILE A 1 169 ? 18.263 -11.744 0.864 1.00 55.28 169 ILE A CA 1
ATOM 1282 C C . ILE A 1 169 ? 19.482 -11.244 1.680 1.00 55.28 169 ILE A C 1
ATOM 1284 O O . ILE A 1 169 ? 20.450 -11.992 1.803 1.00 55.28 169 ILE A O 1
ATOM 1288 N N . TRP A 1 170 ? 19.471 -10.036 2.279 1.00 54.56 170 TRP A N 1
ATOM 1289 C CA . TRP A 1 170 ? 20.721 -9.389 2.747 1.00 54.56 170 TRP A CA 1
ATOM 1290 C C . TRP A 1 170 ? 20.646 -8.458 3.988 1.00 54.56 170 TRP A C 1
ATOM 1292 O O . TRP A 1 170 ? 21.492 -7.576 4.129 1.00 54.56 170 TRP A O 1
ATOM 1302 N N . ILE A 1 171 ? 19.693 -8.546 4.927 1.00 56.66 171 ILE A N 1
ATOM 1303 C CA . ILE A 1 171 ? 19.651 -7.524 6.008 1.00 56.66 171 ILE A CA 1
ATOM 1304 C C . ILE A 1 171 ? 20.832 -7.625 6.994 1.00 56.66 171 ILE A C 1
ATOM 1306 O O . ILE A 1 171 ? 20.860 -8.457 7.897 1.00 56.66 171 ILE A O 1
ATOM 1310 N N . GLY A 1 172 ? 21.753 -6.666 6.860 1.00 53.44 172 GLY A N 1
ATOM 1311 C CA . GLY A 1 172 ? 22.790 -6.328 7.832 1.00 53.44 172 GLY A CA 1
ATOM 1312 C C . GLY A 1 172 ? 23.483 -4.984 7.559 1.00 53.44 172 GLY A C 1
ATOM 1313 O O . GLY A 1 172 ? 24.670 -4.866 7.841 1.00 53.44 172 GLY A O 1
ATOM 1314 N N . ASN A 1 173 ? 22.802 -3.983 6.975 1.00 64.75 173 ASN A N 1
ATOM 1315 C CA . ASN A 1 173 ? 23.411 -2.676 6.664 1.00 64.75 173 ASN A CA 1
ATOM 1316 C C . ASN A 1 173 ? 22.667 -1.478 7.292 1.00 64.75 173 ASN A C 1
ATOM 1318 O O . ASN A 1 173 ? 21.506 -1.568 7.694 1.00 64.75 173 ASN A O 1
ATOM 1322 N N . SER A 1 174 ? 23.360 -0.338 7.381 1.00 56.38 174 SER A N 1
ATOM 1323 C CA . SER A 1 174 ? 22.876 0.898 8.014 1.00 56.38 174 SER A CA 1
ATOM 1324 C C . SER A 1 174 ? 21.702 1.558 7.279 1.00 56.38 174 SER A C 1
ATOM 1326 O O . SER A 1 174 ? 20.882 2.220 7.917 1.00 56.38 174 SER A O 1
ATOM 1328 N N . VAL A 1 175 ? 21.568 1.344 5.965 1.00 63.41 175 VAL A N 1
ATOM 1329 C CA . VAL A 1 175 ? 20.446 1.855 5.159 1.00 63.41 175 VAL A CA 1
ATOM 1330 C C . VAL A 1 175 ? 19.142 1.168 5.552 1.00 63.41 175 VAL A C 1
ATOM 1332 O O . VAL A 1 175 ? 18.130 1.846 5.705 1.00 63.41 175 VAL A O 1
ATOM 1335 N N . ALA A 1 176 ? 19.161 -0.144 5.798 1.00 60.75 176 ALA A N 1
ATOM 1336 C CA . ALA A 1 176 ? 17.985 -0.885 6.256 1.00 60.75 176 ALA A CA 1
ATOM 1337 C C . ALA A 1 176 ? 17.483 -0.381 7.621 1.00 60.75 176 ALA A C 1
ATOM 1339 O O . ALA A 1 176 ? 16.277 -0.229 7.829 1.00 60.75 176 ALA A O 1
ATOM 1340 N N . VAL A 1 177 ? 18.402 -0.057 8.538 1.00 63.12 177 VAL A N 1
ATOM 1341 C CA . VAL A 1 177 ? 18.061 0.536 9.843 1.00 63.12 177 VAL A CA 1
ATOM 1342 C C . VAL A 1 177 ? 17.458 1.931 9.664 1.00 63.12 177 VAL A C 1
ATOM 1344 O O . VAL A 1 177 ? 16.396 2.212 10.219 1.00 63.12 177 VAL A O 1
ATOM 1347 N N . ALA A 1 178 ? 18.079 2.790 8.850 1.00 65.25 178 ALA A N 1
ATOM 1348 C CA . ALA A 1 178 ? 17.566 4.133 8.575 1.00 65.25 178 ALA A CA 1
ATOM 1349 C C . ALA A 1 178 ? 16.181 4.102 7.899 1.00 65.25 178 ALA A C 1
ATOM 1351 O O . ALA A 1 178 ? 15.278 4.833 8.309 1.00 65.25 178 ALA A O 1
ATOM 1352 N N . ALA A 1 179 ? 15.985 3.216 6.919 1.00 63.81 179 ALA A N 1
ATOM 1353 C CA . ALA A 1 179 ? 14.705 3.013 6.246 1.00 63.81 179 ALA A CA 1
ATOM 1354 C C . ALA A 1 179 ? 13.629 2.493 7.211 1.00 63.81 179 ALA A C 1
ATOM 1356 O O . ALA A 1 179 ? 12.500 2.976 7.179 1.00 63.81 179 ALA A O 1
ATOM 1357 N N . SER A 1 180 ? 13.982 1.575 8.117 1.00 57.84 180 SER A N 1
ATOM 1358 C CA . SER A 1 180 ? 13.064 1.062 9.142 1.00 57.84 180 SER A CA 1
ATOM 1359 C C . SER A 1 180 ? 12.617 2.164 10.105 1.00 57.84 180 SER A C 1
ATOM 1361 O O . SER A 1 180 ? 11.426 2.294 10.374 1.00 57.84 180 SER A O 1
ATOM 1363 N N . ILE A 1 181 ? 13.542 3.009 10.576 1.00 73.19 181 ILE A N 1
ATOM 1364 C CA . ILE A 1 181 ? 13.213 4.167 11.424 1.00 73.19 181 ILE A CA 1
ATOM 1365 C C . ILE A 1 181 ? 12.306 5.146 10.669 1.00 73.19 181 ILE A C 1
ATOM 1367 O O . ILE A 1 181 ? 11.300 5.597 11.217 1.00 73.19 181 ILE A O 1
ATOM 1371 N N . GLY A 1 182 ? 12.627 5.444 9.406 1.00 71.19 182 GLY A N 1
ATOM 1372 C CA . GLY A 1 182 ? 11.806 6.302 8.552 1.00 71.19 182 GLY A CA 1
ATOM 1373 C C . GLY A 1 182 ? 10.391 5.756 8.358 1.00 71.19 182 GLY A C 1
ATOM 1374 O O . GLY A 1 182 ? 9.422 6.501 8.486 1.00 71.19 182 GLY A O 1
ATOM 1375 N N . LEU A 1 183 ? 10.259 4.449 8.125 1.00 68.19 183 LEU A N 1
ATOM 1376 C CA . LEU A 1 183 ? 8.974 3.778 7.948 1.00 68.19 183 LEU A CA 1
ATOM 1377 C C . LEU A 1 183 ? 8.148 3.776 9.243 1.00 68.19 183 LEU A C 1
ATOM 1379 O O . LEU A 1 183 ? 6.960 4.095 9.211 1.00 68.19 183 LEU A O 1
ATOM 1383 N N . ILE A 1 184 ? 8.776 3.503 10.391 1.00 71.38 184 ILE A N 1
ATOM 1384 C CA . ILE A 1 184 ? 8.130 3.608 11.709 1.00 71.38 184 ILE A CA 1
ATOM 1385 C C . ILE A 1 184 ? 7.623 5.038 11.930 1.00 71.38 184 ILE A C 1
ATOM 1387 O O . ILE A 1 184 ? 6.452 5.232 12.256 1.00 71.38 184 ILE A O 1
ATOM 1391 N N . GLY A 1 185 ? 8.470 6.047 11.701 1.00 76.69 185 GLY A N 1
ATOM 1392 C CA . GLY A 1 185 ? 8.091 7.455 11.837 1.00 76.69 185 GLY A CA 1
ATOM 1393 C C . GLY A 1 185 ? 6.937 7.847 10.911 1.00 76.69 185 GLY A C 1
ATOM 1394 O O . GLY A 1 185 ? 5.991 8.509 11.340 1.00 76.69 185 GLY A O 1
ATOM 1395 N N . HIS A 1 186 ? 6.969 7.381 9.663 1.00 75.88 186 HIS A N 1
ATOM 1396 C CA . HIS A 1 186 ? 5.904 7.598 8.692 1.00 75.88 186 HIS A CA 1
ATOM 1397 C C . HIS A 1 186 ? 4.564 6.998 9.150 1.00 75.88 186 HIS A C 1
ATOM 1399 O O . HIS A 1 186 ? 3.544 7.687 9.106 1.00 75.88 186 HIS A O 1
ATOM 1405 N N . HIS A 1 187 ? 4.551 5.757 9.647 1.00 74.94 187 HIS A N 1
ATOM 1406 C CA . HIS A 1 187 ? 3.329 5.134 10.164 1.00 74.94 187 HIS A CA 1
ATOM 1407 C C . HIS A 1 187 ? 2.797 5.844 11.410 1.00 74.94 187 HIS A C 1
ATOM 1409 O O . HIS A 1 187 ? 1.593 6.073 11.498 1.00 74.94 187 HIS A O 1
ATOM 1415 N N . LEU A 1 188 ? 3.669 6.261 12.334 1.00 78.25 188 LEU A N 1
ATOM 1416 C CA . LEU A 1 188 ? 3.261 7.042 13.507 1.00 78.25 188 LEU A CA 1
ATOM 1417 C C . LEU A 1 188 ? 2.611 8.372 13.103 1.00 78.25 188 LEU A C 1
ATOM 1419 O O . LEU A 1 188 ? 1.554 8.733 13.624 1.00 78.25 188 LEU A O 1
ATOM 1423 N N . PHE A 1 189 ? 3.201 9.073 12.133 1.00 81.69 189 PHE A N 1
ATOM 1424 C CA . PHE A 1 189 ? 2.626 10.299 11.586 1.00 81.69 189 PHE A CA 1
ATOM 1425 C C . PHE A 1 189 ? 1.281 10.047 10.886 1.00 81.69 189 PHE A C 1
ATOM 1427 O O . PHE A 1 189 ? 0.322 10.797 11.084 1.00 81.69 189 PHE A O 1
ATOM 1434 N N . GLY A 1 190 ? 1.188 8.971 10.101 1.00 75.50 190 GLY A N 1
ATOM 1435 C CA . GLY A 1 190 ? -0.040 8.556 9.426 1.00 75.50 190 GLY A CA 1
ATOM 1436 C C . GLY A 1 190 ? -1.173 8.252 10.404 1.00 75.50 190 GLY A C 1
ATOM 1437 O O . GLY A 1 190 ? -2.290 8.732 10.206 1.00 75.50 190 GLY A O 1
ATOM 1438 N N . VAL A 1 191 ? -0.880 7.532 11.491 1.00 83.12 191 VAL A N 1
ATOM 1439 C CA . VAL A 1 191 ? -1.848 7.244 12.556 1.00 83.12 191 VAL A CA 1
ATOM 1440 C C . VAL A 1 191 ? -2.314 8.531 13.229 1.00 83.12 191 VAL A C 1
ATOM 1442 O O . VAL A 1 191 ? -3.515 8.760 13.332 1.00 83.12 191 VAL A O 1
ATOM 1445 N N . TRP A 1 192 ? -1.394 9.423 13.603 1.00 85.88 192 TRP A N 1
ATOM 1446 C CA . TRP A 1 192 ? -1.755 10.705 14.212 1.00 85.88 192 TRP A CA 1
ATOM 1447 C C . TRP A 1 192 ? -2.678 11.547 13.316 1.00 85.88 192 TRP A C 1
ATOM 1449 O O . TRP A 1 192 ? -3.683 12.097 13.776 1.00 85.88 192 TRP A O 1
ATOM 1459 N N . ASN A 1 193 ? -2.368 11.636 12.020 1.00 84.12 193 ASN A N 1
ATOM 1460 C CA . ASN A 1 193 ? -3.189 12.395 11.080 1.00 84.12 193 ASN A CA 1
ATOM 1461 C C . ASN A 1 193 ? -4.542 11.708 10.808 1.00 84.12 193 ASN A C 1
ATOM 1463 O O . ASN A 1 193 ? -5.567 12.379 10.657 1.00 84.12 193 ASN A O 1
ATOM 1467 N N . GLY A 1 194 ? -4.558 10.373 10.774 1.00 81.25 194 GLY A N 1
ATOM 1468 C CA . GLY A 1 194 ? -5.768 9.557 10.693 1.00 81.25 194 GLY A CA 1
ATOM 1469 C C . GLY A 1 194 ? -6.703 9.814 11.871 1.00 81.25 194 GLY A C 1
ATOM 1470 O O . GLY A 1 194 ? -7.856 10.188 11.656 1.00 81.25 194 GL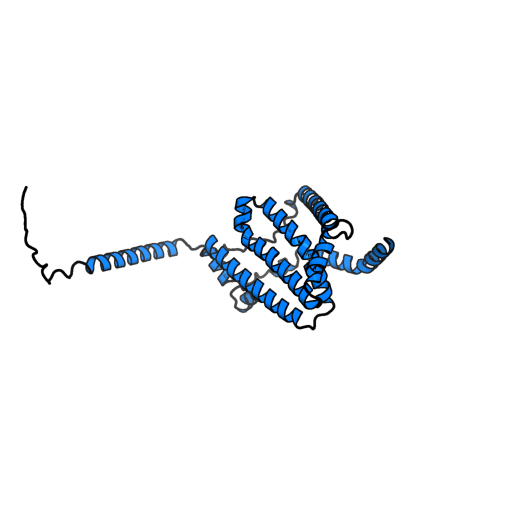Y A O 1
ATOM 1471 N N . ASP A 1 195 ? -6.176 9.732 13.091 1.00 87.06 195 ASP A N 1
ATOM 1472 C CA . ASP A 1 195 ? -6.896 10.021 14.330 1.00 87.06 195 ASP A CA 1
ATOM 1473 C C . ASP A 1 195 ? -7.479 11.431 14.324 1.00 87.06 195 ASP A C 1
ATOM 1475 O O . ASP A 1 195 ? -8.658 11.624 14.601 1.00 87.06 195 ASP A O 1
ATOM 1479 N N . ARG A 1 196 ? -6.680 12.432 13.939 1.00 83.00 196 ARG A N 1
ATOM 1480 C CA . ARG A 1 196 ? -7.141 13.823 13.840 1.00 83.00 196 ARG A CA 1
ATOM 1481 C C . ARG A 1 196 ? -8.291 13.978 12.842 1.00 83.00 196 ARG A C 1
ATOM 1483 O O . ARG A 1 196 ? -9.205 14.767 13.082 1.00 83.00 196 ARG A O 1
ATOM 1490 N N . ARG A 1 197 ? -8.252 13.272 11.707 1.00 87.12 197 ARG A N 1
ATOM 1491 C CA . ARG A 1 197 ? -9.334 13.294 10.707 1.00 87.12 197 ARG A CA 1
ATOM 1492 C C . ARG A 1 197 ? -10.596 12.606 11.221 1.00 87.12 197 ARG A C 1
ATOM 1494 O O . ARG A 1 197 ? -11.683 13.133 11.003 1.00 87.12 197 ARG A O 1
ATOM 1501 N N . LEU A 1 198 ? -10.462 11.462 11.887 1.00 84.25 198 LEU A N 1
ATOM 1502 C CA . LEU A 1 198 ? -11.593 10.697 12.413 1.00 84.25 198 LEU A CA 1
ATOM 1503 C C . LEU A 1 198 ? -12.249 11.397 13.607 1.00 84.25 198 LEU A C 1
ATOM 1505 O O . LEU A 1 198 ? -13.471 11.523 13.618 1.00 84.25 198 LEU A O 1
ATOM 1509 N N . ALA A 1 199 ? -11.458 11.965 14.520 1.00 86.94 199 ALA A N 1
ATOM 1510 C CA . ALA A 1 199 ? -11.952 12.776 15.632 1.00 86.94 199 ALA A CA 1
ATOM 1511 C C . ALA A 1 199 ? -12.789 13.966 15.142 1.00 86.94 199 ALA A C 1
ATOM 1513 O O . ALA A 1 199 ? -13.859 14.241 15.674 1.00 86.94 199 ALA A O 1
ATOM 1514 N N . LYS A 1 200 ? -12.362 14.637 14.062 1.00 83.81 200 LYS A N 1
ATOM 1515 C CA . LYS A 1 200 ? -13.138 15.730 13.452 1.00 83.81 200 LYS A CA 1
ATOM 1516 C C . LYS A 1 200 ? -14.448 15.276 12.803 1.00 83.81 200 LYS A C 1
ATOM 1518 O O . LYS A 1 200 ? -15.387 16.060 12.769 1.00 83.81 200 LYS A O 1
ATOM 1523 N N . ARG A 1 201 ? -14.495 14.068 12.228 1.00 82.38 201 ARG A N 1
ATOM 1524 C CA . ARG A 1 201 ? -15.676 13.561 11.503 1.00 82.38 201 ARG A CA 1
ATOM 1525 C C . ARG A 1 201 ? -16.718 12.940 12.431 1.00 82.38 201 ARG A C 1
ATOM 1527 O O . ARG A 1 201 ? -17.903 13.101 12.175 1.00 82.38 201 ARG A O 1
ATOM 1534 N N . TYR A 1 202 ? -16.275 12.231 13.466 1.00 84.00 202 TYR A N 1
ATOM 1535 C CA . TYR A 1 202 ? -17.139 11.389 14.300 1.00 84.00 202 TYR A CA 1
ATOM 1536 C C . TYR A 1 202 ? -17.185 11.810 15.778 1.00 84.00 202 TYR A C 1
ATOM 1538 O O . TYR A 1 202 ? -17.952 11.228 16.542 1.00 84.00 202 TYR A O 1
ATOM 1546 N N . GLY A 1 203 ? -16.395 12.811 16.190 1.00 90.19 203 GLY A N 1
ATOM 1547 C CA . GLY A 1 203 ? -16.443 13.393 17.534 1.00 90.19 203 GLY A CA 1
ATOM 1548 C C . GLY A 1 203 ? -16.265 12.354 18.643 1.00 90.19 203 GLY A C 1
ATOM 1549 O O . GLY A 1 203 ? -15.337 11.542 18.605 1.00 90.19 203 GLY A O 1
ATOM 1550 N N . GLU A 1 204 ? -17.182 12.359 19.613 1.00 87.19 204 GLU A N 1
ATOM 1551 C CA . GLU A 1 204 ? -17.142 11.451 20.767 1.00 87.19 204 GLU A CA 1
ATOM 1552 C C . GLU A 1 204 ? -17.204 9.967 20.390 1.00 87.19 204 GLU A C 1
ATOM 1554 O O . GLU A 1 204 ? -16.570 9.145 21.051 1.00 87.19 204 GLU A O 1
ATOM 1559 N N . GLY A 1 205 ? -17.879 9.618 19.288 1.00 86.19 205 GLY A N 1
ATOM 1560 C CA . GLY A 1 205 ? -17.953 8.233 18.819 1.00 86.19 205 GLY A CA 1
ATOM 1561 C C . GLY A 1 205 ? -16.579 7.661 18.459 1.00 86.19 205 GLY A C 1
ATOM 1562 O O . GLY A 1 205 ? -16.290 6.502 18.750 1.00 86.19 205 GLY A O 1
ATOM 1563 N N . PHE A 1 206 ? -15.689 8.481 17.889 1.00 88.44 206 PHE A N 1
ATOM 1564 C CA . PHE A 1 206 ? -14.308 8.069 17.631 1.00 88.44 206 PHE A CA 1
ATOM 1565 C C . PHE A 1 206 ? -13.474 8.015 18.916 1.00 88.44 206 PHE A C 1
ATOM 1567 O O . PHE A 1 206 ? -12.710 7.069 19.103 1.00 88.44 206 PHE A O 1
ATOM 1574 N N . GLU A 1 207 ? -13.638 8.983 19.820 1.00 87.88 207 GLU A N 1
ATOM 1575 C CA . GLU A 1 207 ? -12.895 9.014 21.086 1.00 87.88 207 GLU A CA 1
ATOM 1576 C C . GLU A 1 207 ? -13.221 7.811 21.985 1.00 87.88 207 GLU A C 1
ATOM 1578 O O . GLU A 1 207 ? -12.317 7.247 22.606 1.00 87.88 207 GLU A O 1
ATOM 1583 N N . ALA A 1 208 ? -14.473 7.343 22.000 1.00 87.06 208 ALA A N 1
ATOM 1584 C CA . ALA A 1 208 ? -14.861 6.112 22.691 1.00 87.06 208 ALA A CA 1
ATOM 1585 C C . ALA A 1 208 ? -14.111 4.882 22.138 1.00 87.06 208 ALA A C 1
ATOM 1587 O O . ALA A 1 208 ? -13.532 4.095 22.892 1.00 87.06 208 ALA A O 1
ATOM 1588 N N . VAL A 1 209 ? -14.033 4.744 20.808 1.00 86.25 209 VAL A N 1
ATOM 1589 C CA . VAL A 1 209 ? -13.301 3.646 20.148 1.00 86.25 209 VAL A CA 1
ATOM 1590 C C . VAL A 1 209 ? -11.791 3.757 20.374 1.00 86.25 209 VAL A C 1
ATOM 1592 O O . VAL A 1 209 ? -11.117 2.752 20.616 1.00 86.25 209 VAL A O 1
ATOM 1595 N N . LYS A 1 210 ? -11.243 4.971 20.335 1.00 86.94 210 LYS A N 1
ATOM 1596 C CA . LYS A 1 210 ? -9.821 5.232 20.564 1.00 86.94 210 LYS A CA 1
ATOM 1597 C C . LYS A 1 210 ? -9.391 4.875 21.989 1.00 86.94 210 LYS A C 1
ATOM 1599 O O . LYS A 1 210 ? -8.340 4.265 22.170 1.00 86.94 210 LYS A O 1
ATOM 1604 N N . LYS A 1 211 ? -10.216 5.168 23.003 1.00 88.25 211 LYS A N 1
ATOM 1605 C CA . LYS A 1 211 ? -9.932 4.823 24.412 1.00 88.25 211 LYS A CA 1
ATOM 1606 C C . LYS A 1 211 ? -9.760 3.319 24.637 1.00 88.25 211 LYS A C 1
ATOM 1608 O O . LYS A 1 211 ? -8.897 2.913 25.418 1.00 88.25 211 LYS A O 1
ATOM 1613 N N . ARG A 1 212 ? -10.527 2.488 23.927 1.00 85.94 212 ARG A N 1
ATOM 1614 C CA . ARG A 1 212 ? -10.486 1.020 24.049 1.00 85.94 212 ARG A CA 1
ATOM 1615 C C . ARG A 1 212 ? -9.513 0.320 23.092 1.00 85.94 212 ARG A C 1
ATOM 1617 O O . ARG A 1 212 ? -9.403 -0.897 23.146 1.00 85.94 212 ARG A O 1
ATOM 1624 N N . THR A 1 213 ? -8.812 1.048 22.222 1.00 88.00 213 THR A N 1
ATOM 1625 C CA . THR A 1 213 ? -7.879 0.475 21.232 1.00 88.00 213 THR A CA 1
ATOM 1626 C C . THR A 1 213 ? -6.436 0.923 21.479 1.00 88.00 213 THR A C 1
ATOM 1628 O O . THR A 1 213 ? -6.157 1.777 22.325 1.00 88.00 213 THR A O 1
ATOM 1631 N N . SER A 1 214 ? -5.473 0.293 20.803 1.00 85.62 214 SER A N 1
ATOM 1632 C CA . SER A 1 214 ? -4.057 0.659 20.893 1.00 85.62 214 SER A CA 1
ATOM 1633 C C . SER A 1 214 ? -3.363 0.516 19.546 1.00 85.62 214 SER A C 1
ATOM 1635 O O . SER A 1 214 ? -3.665 -0.390 18.776 1.00 85.62 214 SER A O 1
ATOM 1637 N N . ILE A 1 215 ? -2.392 1.397 19.306 1.00 81.31 215 ILE A N 1
ATOM 1638 C CA . ILE A 1 215 ? -1.462 1.334 18.170 1.00 81.31 215 ILE A CA 1
ATOM 1639 C C . ILE A 1 215 ? -0.451 0.200 18.372 1.00 81.31 215 ILE A C 1
ATOM 1641 O O . ILE A 1 215 ? 0.011 -0.410 17.411 1.00 81.31 215 ILE A O 1
ATOM 1645 N N . VAL A 1 216 ? -0.110 -0.090 19.631 1.00 79.50 216 VAL A N 1
ATOM 1646 C CA . VAL A 1 216 ? 0.782 -1.194 19.985 1.00 79.50 216 VAL A CA 1
ATOM 1647 C C . VAL A 1 216 ? -0.036 -2.488 20.011 1.00 79.50 216 VAL A C 1
ATOM 1649 O O . VAL A 1 216 ? -1.014 -2.552 20.769 1.00 79.50 216 VAL A O 1
ATOM 1652 N N . PRO A 1 217 ? 0.352 -3.520 19.236 1.00 77.62 217 PRO A N 1
ATOM 1653 C CA . PRO A 1 217 ? -0.351 -4.797 19.214 1.00 77.62 217 PRO A CA 1
ATOM 1654 C C . PRO A 1 217 ? -0.552 -5.361 20.624 1.00 77.62 217 PRO A C 1
ATOM 1656 O O . PRO A 1 217 ? 0.366 -5.340 21.442 1.00 77.62 217 PRO A O 1
ATOM 1659 N N . PHE A 1 218 ? -1.759 -5.854 20.907 1.00 81.50 218 PHE A N 1
ATOM 1660 C CA . PHE A 1 218 ? -2.176 -6.471 22.179 1.00 81.50 218 PHE A CA 1
ATOM 1661 C C . PHE A 1 218 ? -2.148 -5.580 23.433 1.00 81.50 218 PHE A C 1
ATOM 1663 O O . PHE A 1 218 ? -2.731 -5.967 24.443 1.00 81.50 218 PHE A O 1
ATOM 1670 N N . ALA A 1 219 ? -1.572 -4.376 23.389 1.00 87.00 219 ALA A N 1
ATOM 1671 C CA . ALA A 1 219 ? -1.462 -3.517 24.570 1.00 87.00 219 ALA A CA 1
ATOM 1672 C C . ALA A 1 219 ? -2.831 -3.183 25.189 1.00 87.00 219 ALA A C 1
ATOM 1674 O O . ALA A 1 219 ? -2.999 -3.311 26.393 1.00 87.00 219 ALA A O 1
ATOM 1675 N N . ALA A 1 220 ? -3.851 -2.874 24.379 1.00 88.00 220 ALA A N 1
ATOM 1676 C CA . ALA A 1 220 ? -5.201 -2.616 24.896 1.00 88.00 220 ALA A CA 1
ATOM 1677 C C . ALA A 1 220 ? -5.852 -3.843 25.566 1.00 88.00 220 ALA A C 1
ATOM 1679 O O . ALA A 1 220 ? -6.706 -3.678 26.437 1.00 88.00 220 ALA A O 1
ATOM 1680 N N . ILE A 1 221 ? -5.449 -5.057 25.180 1.00 87.19 221 ILE A N 1
ATOM 1681 C CA . ILE A 1 221 ? -5.939 -6.308 25.774 1.00 87.19 221 ILE A CA 1
ATOM 1682 C C . ILE A 1 221 ? -5.257 -6.532 27.124 1.00 87.19 221 ILE A C 1
ATOM 1684 O O . ILE A 1 221 ? -5.930 -6.832 28.107 1.00 87.19 221 ILE A O 1
ATOM 1688 N N . PHE A 1 222 ? -3.937 -6.328 27.194 1.00 88.44 222 PHE A N 1
ATOM 1689 C CA . PHE A 1 222 ? -3.184 -6.436 28.446 1.00 88.44 222 PHE A CA 1
ATOM 1690 C C . PHE A 1 222 ? -3.564 -5.353 29.460 1.00 88.44 222 PHE A C 1
ATOM 1692 O O . PHE A 1 222 ? -3.680 -5.651 30.644 1.00 88.44 222 PHE A O 1
ATOM 1699 N N . ASP A 1 223 ? -3.853 -4.136 28.994 1.00 88.31 223 ASP A N 1
ATOM 1700 C CA . ASP A 1 223 ? -4.369 -3.041 29.824 1.00 88.31 223 ASP A CA 1
ATOM 1701 C C . ASP A 1 223 ? -5.817 -3.284 30.300 1.00 88.31 223 ASP A C 1
ATOM 1703 O O . ASP A 1 223 ? -6.363 -2.492 31.066 1.00 88.31 223 ASP A O 1
ATOM 1707 N N . GLY A 1 224 ? -6.495 -4.324 29.797 1.00 86.44 224 GLY A N 1
ATOM 1708 C CA . GLY A 1 224 ? -7.898 -4.619 30.101 1.00 86.44 224 GLY A CA 1
ATOM 1709 C C . GLY A 1 224 ? -8.909 -3.645 29.484 1.00 86.44 224 GLY A C 1
ATOM 1710 O O . GLY A 1 224 ? -10.110 -3.782 29.726 1.00 86.44 224 GLY A O 1
ATOM 1711 N N . ARG A 1 225 ? -8.446 -2.689 28.665 1.00 87.25 225 ARG A N 1
ATOM 1712 C CA . ARG A 1 225 ? -9.280 -1.726 27.925 1.00 87.25 225 ARG A CA 1
ATOM 1713 C C . ARG A 1 225 ? -10.109 -2.409 26.835 1.00 87.25 225 ARG A C 1
ATOM 1715 O O . ARG A 1 225 ? -11.214 -1.966 26.542 1.00 87.25 225 ARG A O 1
ATOM 1722 N N . GLN A 1 226 ? -9.595 -3.503 26.272 1.00 85.94 226 GLN A N 1
ATOM 1723 C CA . GLN A 1 226 ? -10.277 -4.339 25.289 1.00 85.94 226 GLN A CA 1
ATOM 1724 C C . GLN A 1 226 ? -10.462 -5.756 25.837 1.00 85.94 226 GLN A C 1
ATOM 1726 O O . GLN A 1 226 ? -9.498 -6.506 25.987 1.00 85.94 226 GLN A O 1
ATOM 1731 N N . LYS A 1 227 ? -11.711 -6.146 26.111 1.00 84.62 227 LYS A N 1
ATOM 1732 C CA . LYS A 1 227 ? -12.055 -7.513 26.524 1.00 84.62 227 LYS A CA 1
ATOM 1733 C C . LYS A 1 227 ? -12.460 -8.332 25.305 1.00 84.62 227 LYS A C 1
ATOM 1735 O O . LYS A 1 227 ? -13.305 -7.903 24.525 1.00 84.62 227 LYS A O 1
ATOM 1740 N N . LEU A 1 228 ? -11.846 -9.500 25.143 1.00 81.88 228 LEU A N 1
ATOM 1741 C CA . LEU A 1 228 ? -12.190 -10.421 24.064 1.00 81.88 228 LEU A CA 1
ATOM 1742 C C . LEU A 1 228 ? -13.476 -11.193 24.410 1.00 81.88 228 LEU A C 1
ATOM 1744 O O . LEU A 1 228 ? -13.632 -11.607 25.563 1.00 81.88 228 LEU A O 1
ATOM 1748 N N . PRO A 1 229 ? -14.375 -11.424 23.437 1.00 84.75 229 PRO A N 1
ATOM 1749 C CA . PRO A 1 229 ? -15.512 -12.323 23.607 1.00 84.75 229 PRO A CA 1
ATOM 1750 C C . PRO A 1 229 ? -15.067 -13.739 23.990 1.00 84.75 229 PRO A C 1
ATOM 1752 O O . PRO A 1 229 ? -13.987 -14.191 23.609 1.00 84.75 229 PRO A O 1
ATOM 1755 N N . THR A 1 230 ? -15.910 -14.483 24.707 1.00 84.06 230 THR A N 1
ATOM 1756 C CA . THR A 1 230 ? -15.600 -15.866 25.121 1.00 84.06 230 THR A CA 1
ATOM 1757 C C . THR A 1 230 ? -15.466 -16.829 23.941 1.00 84.06 230 THR A C 1
ATOM 1759 O O . THR A 1 230 ? -14.802 -17.858 24.059 1.00 84.06 230 THR A O 1
ATOM 1762 N N . ASP A 1 231 ? -16.046 -16.493 22.789 1.00 86.88 231 ASP A N 1
ATOM 1763 C CA . ASP A 1 231 ? -15.996 -17.283 21.564 1.00 86.88 231 ASP A CA 1
ATOM 1764 C C . ASP A 1 231 ? -15.111 -16.689 20.459 1.00 86.88 231 ASP A C 1
ATOM 1766 O O . ASP A 1 231 ? -15.215 -17.094 19.300 1.00 86.88 231 ASP A O 1
ATOM 1770 N N . TYR A 1 232 ? -14.168 -15.811 20.824 1.00 82.62 232 TYR A N 1
ATOM 1771 C CA . TYR A 1 232 ? -13.215 -15.190 19.894 1.00 82.62 232 TYR A CA 1
ATOM 1772 C C . TYR A 1 232 ? -12.467 -16.210 19.007 1.00 82.62 232 TYR A C 1
ATOM 1774 O O . TYR A 1 232 ? -12.133 -15.925 17.859 1.00 82.62 232 TYR A O 1
ATOM 1782 N N . TYR A 1 233 ? -12.224 -17.429 19.509 1.00 81.62 233 TYR A N 1
ATOM 1783 C CA . TYR A 1 233 ? -11.517 -18.489 18.783 1.00 81.62 233 TYR A CA 1
ATOM 1784 C C . TYR A 1 233 ? -12.228 -18.909 17.487 1.00 81.62 233 TYR A C 1
ATOM 1786 O O . TYR A 1 233 ? -11.581 -19.398 16.561 1.00 81.62 233 TYR A O 1
ATOM 1794 N N . LYS A 1 234 ? -13.548 -18.701 17.387 1.00 83.69 234 LYS A N 1
ATOM 1795 C CA . LYS A 1 234 ? -14.313 -19.007 16.172 1.00 83.69 234 LYS A CA 1
ATOM 1796 C C . LYS A 1 234 ? -13.909 -18.118 15.000 1.00 83.69 234 LYS A C 1
ATOM 1798 O O . LYS A 1 234 ? -14.004 -18.562 13.858 1.00 83.69 234 LYS A O 1
ATOM 1803 N N . GLU A 1 235 ? -13.430 -16.899 15.255 1.00 78.88 235 GLU A N 1
ATOM 1804 C CA . GLU A 1 235 ? -12.939 -16.019 14.191 1.00 78.88 235 GLU A CA 1
ATOM 1805 C C . GLU A 1 235 ? -11.712 -16.614 13.496 1.00 78.88 235 GLU A C 1
ATOM 1807 O O . GLU A 1 235 ? -11.631 -16.589 12.269 1.00 78.88 235 GLU A O 1
ATOM 1812 N N . PHE A 1 236 ? -10.821 -17.255 14.256 1.00 78.25 236 PHE A N 1
ATOM 1813 C CA . PHE A 1 236 ? -9.637 -17.941 13.728 1.00 78.25 236 PHE A CA 1
ATOM 1814 C C . PHE A 1 236 ? -9.964 -19.233 12.965 1.00 78.25 236 PHE A C 1
ATOM 1816 O O . PHE A 1 236 ? -9.138 -19.721 12.199 1.00 78.25 236 PHE A O 1
ATOM 1823 N N . LEU A 1 237 ? -11.173 -19.774 13.137 1.00 82.44 237 LEU A N 1
ATOM 1824 C CA . LEU A 1 237 ? -11.658 -20.970 12.444 1.00 82.44 237 LEU A CA 1
ATOM 1825 C C . LEU A 1 237 ? -12.523 -20.637 11.216 1.00 82.44 237 LEU A C 1
ATOM 1827 O O . LEU A 1 237 ? -13.204 -21.514 10.680 1.00 82.44 237 LEU A O 1
ATOM 1831 N N . ARG A 1 238 ? -12.530 -19.384 10.744 1.00 79.69 238 ARG A N 1
ATOM 1832 C CA . ARG A 1 238 ? -13.285 -19.019 9.539 1.00 79.69 238 ARG A CA 1
ATOM 1833 C C . ARG A 1 238 ? -12.684 -19.658 8.282 1.00 79.69 238 ARG A C 1
ATOM 1835 O O . ARG A 1 238 ? -11.468 -19.749 8.117 1.00 79.69 238 ARG A O 1
ATOM 1842 N N . LEU A 1 239 ? -13.568 -20.025 7.351 1.00 80.69 239 LEU A N 1
ATOM 1843 C CA . LEU A 1 239 ? -13.236 -20.656 6.067 1.00 80.69 239 LEU A CA 1
ATOM 1844 C C . LEU A 1 239 ? -12.093 -19.962 5.292 1.00 80.69 239 LEU A C 1
ATOM 1846 O O . LEU A 1 239 ? -11.229 -20.684 4.795 1.00 80.69 239 LEU A O 1
ATOM 1850 N N . PRO A 1 240 ? -12.017 -18.614 5.202 1.00 81.12 240 PRO A N 1
ATOM 1851 C CA . PRO A 1 240 ? -10.960 -17.956 4.438 1.00 81.12 240 PRO A CA 1
ATOM 1852 C C . PRO A 1 240 ? -9.554 -18.304 4.931 1.00 81.12 240 PRO A C 1
ATOM 1854 O O . PRO A 1 240 ? -8.660 -18.469 4.106 1.00 81.12 240 PRO A O 1
ATOM 1857 N N . TYR A 1 241 ? -9.358 -18.485 6.242 1.00 78.19 241 TYR A N 1
ATOM 1858 C CA . TYR A 1 241 ? -8.056 -18.876 6.787 1.00 78.19 241 TYR A CA 1
ATOM 1859 C C . TYR A 1 241 ? -7.650 -20.264 6.295 1.00 78.19 241 TYR A C 1
ATOM 1861 O O . TYR A 1 241 ? -6.550 -20.428 5.776 1.00 78.19 241 TYR A O 1
ATOM 1869 N N . PHE A 1 242 ? -8.565 -21.237 6.338 1.00 85.44 242 PHE A N 1
ATOM 1870 C CA . PHE A 1 242 ? -8.314 -22.574 5.798 1.00 85.44 242 PHE A CA 1
ATOM 1871 C C . PHE A 1 242 ? -8.029 -22.553 4.295 1.00 85.44 242 PHE A C 1
ATOM 1873 O O . PHE A 1 242 ? -7.090 -23.208 3.844 1.00 85.44 242 PHE A O 1
ATOM 1880 N N . SER A 1 243 ? -8.800 -21.787 3.518 1.00 84.19 243 SER A N 1
ATOM 1881 C CA . SER A 1 243 ? -8.593 -21.661 2.073 1.00 84.19 243 SER A CA 1
ATOM 1882 C C . SER A 1 243 ? -7.228 -21.059 1.739 1.00 84.19 243 SER A C 1
ATOM 1884 O O . SER A 1 243 ? -6.525 -21.587 0.880 1.00 84.19 243 SER A O 1
ATOM 1886 N N . ILE A 1 244 ? -6.827 -19.991 2.436 1.00 81.88 244 ILE A N 1
ATOM 1887 C CA . ILE A 1 244 ? -5.527 -19.341 2.234 1.00 81.88 244 ILE A CA 1
ATOM 1888 C C . ILE A 1 244 ? -4.392 -20.279 2.644 1.00 81.88 244 ILE A C 1
ATOM 1890 O O . ILE A 1 244 ? -3.430 -20.421 1.892 1.00 81.88 244 ILE A O 1
ATOM 1894 N N . THR A 1 245 ? -4.495 -20.957 3.790 1.00 86.69 245 THR A N 1
ATOM 1895 C CA . THR A 1 245 ? -3.487 -21.931 4.227 1.00 86.69 245 THR A CA 1
ATOM 1896 C C . THR A 1 245 ? -3.351 -23.072 3.222 1.00 86.69 245 THR A C 1
ATOM 1898 O O . THR A 1 245 ? -2.235 -23.394 2.821 1.00 86.69 245 THR A O 1
ATOM 1901 N N . ALA A 1 246 ? -4.463 -23.643 2.755 1.00 92.12 246 ALA A N 1
ATOM 1902 C CA . ALA A 1 246 ? -4.451 -24.717 1.766 1.00 92.12 246 ALA A CA 1
ATOM 1903 C C . ALA A 1 246 ? -3.841 -24.267 0.430 1.00 92.12 246 ALA A C 1
ATOM 1905 O O . ALA A 1 246 ? -2.993 -24.969 -0.117 1.00 92.12 246 ALA A O 1
ATOM 1906 N N . LEU A 1 247 ? -4.213 -23.083 -0.071 1.00 91.75 247 LEU A N 1
ATOM 1907 C CA . LEU A 1 247 ? -3.639 -22.515 -1.293 1.00 91.75 247 LEU A CA 1
ATOM 1908 C C . LEU A 1 247 ? -2.138 -22.255 -1.134 1.00 91.75 247 LEU A C 1
ATOM 1910 O O . LEU A 1 247 ? -1.362 -22.617 -2.010 1.00 91.75 247 LEU A O 1
ATOM 1914 N N . THR A 1 248 ? -1.726 -21.665 -0.011 1.00 87.88 248 THR A N 1
ATOM 1915 C CA . THR A 1 248 ? -0.319 -21.348 0.270 1.00 87.88 248 THR A CA 1
ATOM 1916 C C . THR A 1 248 ? 0.524 -22.617 0.314 1.00 87.88 248 THR A C 1
ATOM 1918 O O . THR A 1 248 ? 1.567 -22.681 -0.331 1.00 87.88 248 THR A O 1
ATOM 1921 N N . LEU A 1 249 ? 0.052 -23.654 1.012 1.00 93.19 249 LEU A N 1
ATOM 1922 C CA . LEU A 1 249 ? 0.713 -24.959 1.039 1.00 93.19 249 LEU A CA 1
ATOM 1923 C C . LEU A 1 249 ? 0.729 -25.606 -0.351 1.00 93.19 249 LEU A C 1
ATOM 1925 O O . LEU A 1 249 ? 1.760 -26.121 -0.772 1.00 93.19 249 LEU A O 1
ATOM 1929 N N . GLY A 1 250 ? -0.379 -25.537 -1.090 1.00 93.12 250 GLY A N 1
ATOM 1930 C CA . GLY A 1 250 ? -0.469 -26.046 -2.458 1.00 93.12 250 GLY A CA 1
ATOM 1931 C C . GLY A 1 250 ? 0.551 -25.395 -3.392 1.00 93.12 250 GLY A C 1
ATOM 1932 O O . GLY A 1 250 ? 1.274 -26.096 -4.093 1.00 93.12 250 GLY A O 1
ATOM 1933 N N . VAL A 1 251 ? 0.671 -24.065 -3.352 1.00 88.69 251 VAL A N 1
ATOM 1934 C CA . VAL A 1 251 ? 1.670 -23.311 -4.124 1.00 88.69 251 VAL A CA 1
ATOM 1935 C C . VAL A 1 251 ? 3.087 -23.633 -3.656 1.00 88.69 251 VAL A C 1
ATOM 1937 O O . VAL A 1 251 ? 3.963 -23.826 -4.494 1.00 88.69 251 VAL A O 1
ATOM 1940 N N . TYR A 1 252 ? 3.318 -23.752 -2.346 1.00 86.00 252 TYR A N 1
ATOM 1941 C CA . TYR A 1 252 ? 4.619 -24.137 -1.797 1.00 86.00 252 TYR A CA 1
ATOM 1942 C C . TYR A 1 252 ? 5.078 -25.504 -2.326 1.00 86.00 252 TYR A C 1
ATOM 1944 O O . TYR A 1 252 ? 6.196 -25.630 -2.820 1.00 86.00 252 TYR A O 1
ATOM 1952 N N . PHE A 1 253 ? 4.206 -26.516 -2.310 1.00 93.31 253 PHE A N 1
ATOM 1953 C CA . PHE A 1 253 ? 4.532 -27.837 -2.856 1.00 93.31 253 PHE A CA 1
ATOM 1954 C C . PHE A 1 253 ? 4.607 -27.853 -4.388 1.00 93.31 253 PHE A C 1
ATOM 1956 O O . PHE A 1 253 ? 5.382 -28.622 -4.953 1.00 93.31 253 PHE A O 1
ATOM 1963 N N . ALA A 1 254 ? 3.846 -26.994 -5.070 1.00 90.94 254 ALA A N 1
ATOM 1964 C CA . ALA A 1 254 ? 3.918 -26.827 -6.519 1.00 90.94 254 ALA A CA 1
ATOM 1965 C C . ALA A 1 254 ? 5.116 -25.975 -6.972 1.00 90.94 254 ALA A C 1
ATOM 1967 O O . ALA A 1 254 ? 5.403 -25.923 -8.167 1.00 90.94 254 ALA A O 1
ATOM 1968 N N . HIS A 1 255 ? 5.841 -25.332 -6.055 1.00 84.44 255 HIS A N 1
ATOM 1969 C CA . HIS A 1 255 ? 6.941 -24.428 -6.379 1.00 84.44 255 HIS A CA 1
ATOM 1970 C C . HIS A 1 255 ? 8.006 -25.054 -7.307 1.00 84.44 255 HIS A C 1
ATOM 1972 O O . HIS A 1 255 ? 8.353 -24.411 -8.300 1.00 84.44 255 HIS A O 1
ATOM 1978 N N . PRO A 1 256 ? 8.467 -26.311 -7.110 1.00 89.50 256 PRO A N 1
ATOM 1979 C CA . PRO A 1 256 ? 9.398 -26.950 -8.046 1.00 89.50 256 PRO A CA 1
ATOM 1980 C C . PRO A 1 256 ? 8.814 -27.138 -9.455 1.00 89.50 256 PRO A C 1
ATOM 1982 O O . PRO A 1 256 ? 9.529 -27.008 -10.447 1.00 89.50 256 PRO A O 1
ATOM 1985 N N . LEU A 1 257 ? 7.508 -27.411 -9.562 1.00 86.50 257 LEU A N 1
ATOM 1986 C CA . LEU A 1 257 ? 6.819 -27.553 -10.848 1.00 86.50 257 LEU A CA 1
ATOM 1987 C C . LEU A 1 257 ? 6.713 -26.206 -11.570 1.00 86.50 257 LEU A C 1
ATOM 1989 O O . LEU A 1 257 ? 6.922 -26.144 -12.778 1.00 86.50 257 LEU A O 1
ATOM 1993 N N . LEU A 1 258 ? 6.436 -25.128 -10.831 1.00 83.88 258 LEU A N 1
ATOM 1994 C CA . LEU A 1 258 ? 6.375 -23.769 -11.371 1.00 83.88 258 LEU A CA 1
ATOM 1995 C C . LEU A 1 258 ? 7.7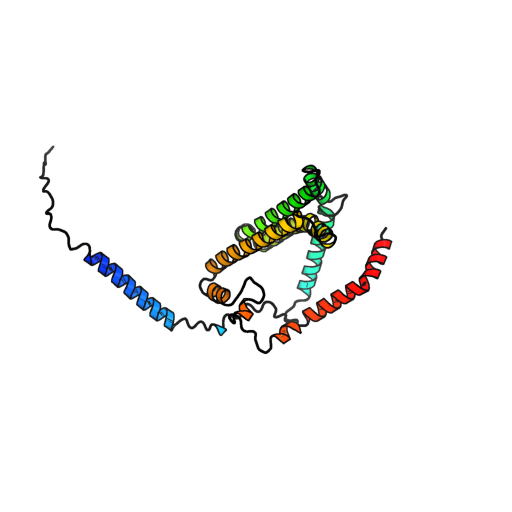48 -23.305 -11.882 1.00 83.88 258 LEU A C 1
ATOM 1997 O O . LEU A 1 258 ? 7.838 -22.747 -12.976 1.00 83.88 258 LEU A O 1
ATOM 2001 N N . GLN A 1 259 ? 8.825 -23.604 -11.149 1.00 79.38 259 GLN A N 1
ATOM 2002 C CA . GLN A 1 259 ? 10.196 -23.343 -11.602 1.00 79.38 259 GLN A CA 1
ATOM 2003 C C . GLN A 1 259 ? 10.544 -24.133 -12.872 1.00 79.38 259 GLN A C 1
ATOM 2005 O O . GLN A 1 259 ? 11.090 -23.567 -13.818 1.00 79.38 259 GLN A O 1
ATOM 2010 N N . ALA A 1 260 ? 10.189 -25.421 -12.921 1.00 82.88 260 ALA A N 1
ATOM 2011 C CA . ALA A 1 260 ? 10.435 -26.278 -14.079 1.00 82.88 260 ALA A CA 1
ATOM 2012 C C . ALA A 1 260 ? 9.594 -25.904 -15.313 1.00 82.88 260 ALA A C 1
ATOM 2014 O O . ALA A 1 260 ? 10.012 -26.158 -16.439 1.00 82.88 260 ALA A O 1
ATOM 2015 N N . ALA A 1 261 ? 8.403 -25.331 -15.126 1.00 77.44 261 ALA A N 1
ATOM 2016 C CA . ALA A 1 261 ? 7.592 -24.801 -16.219 1.00 77.44 261 ALA A CA 1
ATOM 2017 C C . ALA A 1 261 ? 8.184 -23.496 -16.775 1.00 77.44 261 ALA A C 1
ATOM 2019 O O . ALA A 1 261 ? 8.257 -23.329 -17.989 1.00 77.44 261 ALA A O 1
ATOM 2020 N N . SER A 1 262 ? 8.657 -22.609 -15.893 1.00 73.81 262 SER A N 1
ATOM 2021 C CA . SER A 1 262 ? 9.309 -21.349 -16.270 1.00 73.81 262 SER A CA 1
ATOM 2022 C C . SER A 1 262 ? 10.593 -21.576 -17.078 1.00 73.81 262 SER A C 1
ATOM 2024 O O . SER A 1 262 ? 10.794 -20.954 -18.117 1.00 73.81 262 SER A O 1
ATOM 2026 N N . SER A 1 263 ? 11.425 -22.545 -16.683 1.00 72.38 263 SER A N 1
ATOM 2027 C CA . SER A 1 263 ? 12.665 -22.853 -17.410 1.00 72.38 263 SER A CA 1
ATOM 2028 C C . SER A 1 263 ? 12.458 -23.436 -18.814 1.00 72.38 263 SER A C 1
ATOM 2030 O O . SER A 1 263 ? 13.418 -23.507 -19.573 1.00 72.38 263 SER A O 1
ATOM 2032 N N . ARG A 1 264 ? 11.233 -23.846 -19.174 1.00 70.56 264 ARG A N 1
ATOM 2033 C CA . ARG A 1 264 ? 10.872 -24.365 -20.508 1.00 70.56 264 ARG A CA 1
ATOM 2034 C C . ARG A 1 264 ? 10.335 -23.298 -21.467 1.00 70.56 264 ARG A C 1
ATOM 2036 O O . ARG A 1 264 ? 10.010 -23.630 -22.603 1.00 70.56 264 ARG A O 1
ATOM 2043 N N . LEU A 1 265 ? 10.176 -22.058 -21.005 1.00 63.03 265 LEU A N 1
ATOM 2044 C CA . LEU A 1 265 ? 9.716 -20.919 -21.811 1.00 63.03 265 LEU A CA 1
ATOM 2045 C C . LEU A 1 265 ? 10.871 -20.132 -22.461 1.00 63.03 265 LEU A C 1
ATOM 2047 O O . LEU A 1 265 ? 10.609 -19.192 -23.209 1.00 63.03 265 LEU A O 1
ATOM 2051 N N . HIS A 1 266 ? 12.118 -20.533 -22.201 1.00 49.47 266 HIS A N 1
ATOM 2052 C CA . HIS A 1 266 ? 13.342 -20.048 -22.845 1.00 49.47 266 HIS A CA 1
ATOM 2053 C C . HIS A 1 266 ? 13.954 -21.148 -23.716 1.00 49.47 266 HIS A C 1
ATOM 2055 O O . HIS A 1 266 ? 14.587 -20.787 -24.733 1.00 49.47 266 HIS A O 1
#

Organism: Hevea brasiliensis (NCBI:txid3981)

InterPro domains:
  IPR009915 NnrU domain [PF07298] (158-259)

Radius of gyration: 31.49 Å; chains: 1; bounding box: 58×109×66 Å

Sequence (266 aa):
MGTLLASLKAPNPYALPHLLGSFLDSVIVCDLEMSSLRSDADTNSSVSEESLVGEDSAAFELGKQKMLSWIYFSVILGVVLYVLDVAWIDNSTGYGKLFIDAVSGLSERHEAVMLILIFIFATVHSGLASLRDMGEQLIGERPYRVLFAGVSLPLAVSTVVIWCLAHTIWIGNSVAVAASIGLIGHHLFGVWNGDRRLAKRYGEGFEAVKKRTSIVPFAAIFDGRQKLPTDYYKEFLRLPYFSITALTLGVYFAHPLLQAASSRLH

Foldseek 3Di:
DDDDDDDPDDDDPPPPDPPVVVVVVVVVVVVVVVVVVVVVCVVPPPPPLVVLDPDPVPPDDPVVDDPVVVVVVVVVVVVLVVCCCQQDVDPPRHCVVVVLVVLCVVDPDPLVSLVVLVVVLCCLLVVLVVCQVVCCVVPNNPVSVVVSCSVNVSSCVSRVVVVVVVCVVDPDDPSVVVVVVVVVVVVVVVVVVVLVVCCVVPPVSSVSVVQQDDPDPCPSVVVVSDDDDPVNVVVVVDPVNVVVVVVVVVCVVCVVVVVVVVVVVD

pLDDT: mean 71.28, std 16.62, range [35.09, 93.31]

Secondary structure (DSSP, 8-state):
--------PPPPTT--SHHHHHHHHHHHHHHHHHHHHHHHHHHH----TTT-----TT---GGG--HHHHHHHHHHHHHHHHHHIIIII-TTT-SHHHHHHHHHTT-S-HHHHHHHHHHHHHHHHHHHHHHHHHHHHHH-HHHHHHHHHHHHHHHIIIIIIHHHHHHHHH--SHHHHHHHHHHHHHHHHHHHHHHHHHHHHHTHHHHHHHHT--SSTTHHHHTTSSPPPTTTHHHHT-HHHHHHHHHHHHHHHHHHHHHHHHTT--